Protein AF-A0A6C0LLC6-F1 (afdb_monomer)

Foldseek 3Di:
DAEAEEQAEAPPQCSLLVLLLVCLQFPLQFFAAEDCVPCRVPDRYHYDPDLPPVVVCVSPVVHRYAYEYGAEDDPVDHTDRPPVCVPPLRYHYDYSVLQDDDPVQHLLNSLVVVLVVCCVRDDPVRGDPDDSVSSSVSSSVSNVVLVVVQVVQQCPDQVAADRRSGHGHVRPPDPD

Organism: NCBI:txid1070528

Mean predicted aligned error: 3.24 Å

Secondary structure (DSSP, 8-state):
--EEEEEE--TTSSHHHHHHHHHHHH-TTSPP-B-HHHHTTT-SEEEES---HHHHHHHTTTSEEEEEEEEEEETTEEEPPPGGGTT-TTEEEEEGGGTS-BTTB-HHHHHHHHHHHHHHHS-TTTS-SS-HHHHHHHHHHHHHHHHHHHHHTTTS-TT-EETTTTEETTSS----

Radius of gyration: 15.65 Å; Cα contacts (8 Å, |Δi|>4): 277; chains: 1; bounding box: 38×34×42 Å

Nearest PDB structures (foldseek):
  2anc-assembly1_F  TM=3.126E-01  e=1.346E-01  Escherichia coli
  5h62-assembly1_A  TM=2.470E-01  e=5.770E-01  Escherichia coli
  5xyk-assembly1_E  TM=2.419E-01  e=5.770E-01  Salmonella enterica subsp. enterica serovar Typhimurium str. ST4/74
  7ym5-assembly1_A  TM=2.488E-01  e=1.920E+00  Salmonella enterica
  6e66-assembly1_A  TM=2.176E-01  e=5.999E+00  Escherichia coli

Sequence (176 aa):
MENKIIQASPSHTGSTLLLNLIHGFLAPAEQIHWKTENKIHNHLITKTHNTSVDNLIEQFKQYKLWFVMSERNDEKTCKLIDDKYRKHRRVLIINYNEINETPSLSLDNIVENIFHKFVKFFPKNLIPKKDSNAIKLDMKNRVIEMNKVTEEIKSKPFEYWDKFYGVHGSHRNRNR

Solvent-accessible surface area (backbone atoms only — not comparable to full-atom values): 9897 Å² total; per-residue (Å²): 118,56,70,35,37,37,35,29,17,50,85,94,14,55,43,55,60,54,46,35,40,52,28,11,54,69,38,62,90,54,58,55,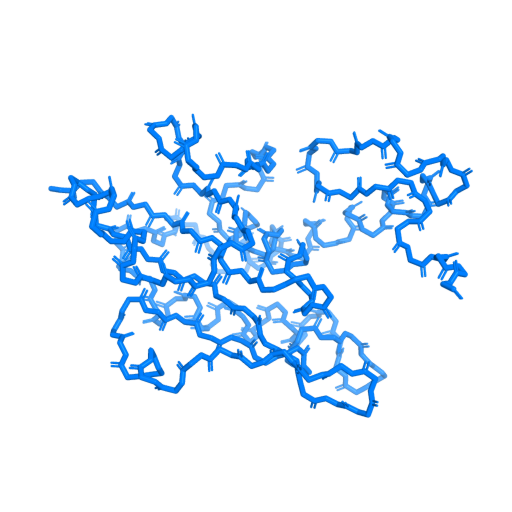42,75,48,32,92,84,38,49,90,84,36,55,59,22,27,42,60,67,66,56,60,67,60,53,45,65,76,42,60,80,41,44,66,34,37,49,27,28,19,28,82,54,100,89,41,83,46,76,71,67,70,83,46,72,78,36,88,49,44,46,80,41,55,28,79,66,70,51,73,45,102,89,37,46,69,67,56,32,42,54,54,50,50,53,50,46,66,73,61,49,58,75,89,68,52,61,98,60,59,69,66,62,35,45,48,34,22,47,50,40,49,53,52,40,52,50,53,43,65,75,33,39,88,39,57,62,87,45,63,46,60,56,62,62,48,39,10,32,70,89,70,64,84,124

pLDDT: mean 95.11, std 7.73, range [46.19, 98.81]

Structure (mmCIF, N/CA/C/O backbone):
data_AF-A0A6C0LLC6-F1
#
_entry.id   AF-A0A6C0LLC6-F1
#
loop_
_atom_site.group_PDB
_atom_site.id
_atom_site.type_symbol
_atom_site.label_atom_id
_atom_site.label_alt_id
_atom_site.label_comp_id
_atom_site.label_asym_id
_atom_site.label_entity_id
_atom_site.label_seq_id
_atom_site.pdbx_PDB_ins_code
_atom_site.Cartn_x
_atom_site.Cartn_y
_atom_site.Cartn_z
_atom_site.occupancy
_atom_site.B_iso_or_equiv
_atom_site.auth_seq_id
_atom_site.auth_comp_id
_atom_site.auth_asym_id
_atom_site.auth_atom_id
_atom_site.pdbx_PDB_model_num
ATOM 1 N N . MET A 1 1 ? -14.562 -4.166 18.531 1.00 85.94 1 MET A N 1
ATOM 2 C CA . MET A 1 1 ? -14.340 -4.593 17.134 1.00 85.94 1 MET A CA 1
ATOM 3 C C . MET A 1 1 ? -12.893 -4.305 16.772 1.00 85.94 1 MET A C 1
ATOM 5 O O . MET A 1 1 ? -12.471 -3.157 16.895 1.00 85.94 1 MET A O 1
ATOM 9 N N . GLU A 1 2 ? -12.128 -5.335 16.423 1.00 95.88 2 GLU A N 1
ATOM 10 C CA . GLU A 1 2 ? -10.710 -5.214 16.059 1.00 95.88 2 GLU A CA 1
ATOM 11 C C . GLU A 1 2 ? -10.559 -4.472 14.721 1.00 95.88 2 GLU A C 1
ATOM 13 O O . GLU A 1 2 ? -11.403 -4.620 13.836 1.00 95.88 2 GLU A O 1
ATOM 18 N N . ASN A 1 3 ? -9.516 -3.650 14.572 1.00 98.06 3 ASN A N 1
ATOM 19 C CA . ASN A 1 3 ? -9.239 -2.973 13.304 1.00 98.06 3 ASN A CA 1
ATOM 20 C C . ASN A 1 3 ? -8.455 -3.903 12.374 1.00 98.06 3 ASN A C 1
ATOM 22 O O . ASN A 1 3 ? -7.509 -4.543 12.820 1.00 98.06 3 ASN A O 1
ATOM 26 N N . LYS A 1 4 ? -8.800 -3.914 11.086 1.00 98.50 4 LYS A N 1
ATOM 27 C CA . LYS A 1 4 ? -8.034 -4.593 10.032 1.00 98.50 4 LYS A CA 1
ATOM 28 C C . LYS A 1 4 ? -7.814 -3.647 8.862 1.00 98.50 4 LYS A C 1
ATOM 30 O O . LYS A 1 4 ? -8.662 -2.798 8.586 1.00 98.50 4 LYS A O 1
ATOM 35 N N . ILE A 1 5 ? -6.685 -3.796 8.183 1.00 98.75 5 ILE A N 1
ATOM 36 C CA . ILE A 1 5 ? -6.296 -2.990 7.032 1.00 98.75 5 ILE A CA 1
ATOM 37 C C . ILE A 1 5 ? -6.225 -3.898 5.811 1.00 98.75 5 ILE A C 1
ATOM 39 O O . ILE A 1 5 ? -5.534 -4.918 5.808 1.00 98.75 5 ILE A O 1
ATOM 43 N N . ILE A 1 6 ? -6.946 -3.514 4.764 1.00 98.75 6 ILE A N 1
ATOM 44 C CA . ILE A 1 6 ? -6.962 -4.224 3.492 1.00 98.75 6 ILE A CA 1
ATOM 45 C C . ILE A 1 6 ? -6.397 -3.298 2.421 1.00 98.75 6 ILE A C 1
ATOM 47 O O . ILE A 1 6 ? -6.970 -2.259 2.089 1.00 98.75 6 ILE A O 1
ATOM 51 N N . GLN A 1 7 ? -5.276 -3.710 1.843 1.00 98.62 7 GLN A N 1
ATOM 52 C CA . GLN A 1 7 ? -4.791 -3.175 0.586 1.00 98.62 7 GLN A CA 1
ATOM 53 C C . GLN A 1 7 ? -5.611 -3.820 -0.545 1.00 98.62 7 GLN A C 1
ATOM 55 O O . GLN A 1 7 ? -5.388 -4.979 -0.898 1.00 98.62 7 GLN A O 1
ATOM 60 N N . ALA A 1 8 ? -6.585 -3.089 -1.086 1.00 98.25 8 ALA A N 1
ATOM 61 C CA . ALA A 1 8 ? -7.492 -3.568 -2.130 1.00 98.25 8 ALA A CA 1
ATOM 62 C C . ALA A 1 8 ? -7.319 -2.723 -3.397 1.00 98.25 8 ALA A C 1
ATOM 64 O O . ALA A 1 8 ? -7.890 -1.645 -3.514 1.00 98.25 8 ALA A O 1
ATOM 65 N N . SER A 1 9 ? -6.523 -3.197 -4.354 1.00 98.00 9 SER A N 1
ATOM 66 C CA . SER A 1 9 ? -6.287 -2.473 -5.613 1.00 98.00 9 SER A CA 1
ATOM 67 C C . SER A 1 9 ? -6.374 -3.386 -6.819 1.00 98.00 9 SER A C 1
ATOM 69 O O . SER A 1 9 ? -5.953 -4.543 -6.719 1.00 98.00 9 SER A O 1
ATOM 71 N N . PRO A 1 10 ? -6.749 -2.858 -7.993 1.00 96.00 10 PRO A N 1
ATOM 72 C CA . PRO A 1 10 ? -6.491 -3.522 -9.258 1.00 96.00 10 PRO A CA 1
ATOM 73 C C . PRO A 1 10 ? -4.991 -3.806 -9.454 1.00 96.00 10 PRO A C 1
ATOM 75 O O . PRO A 1 10 ? -4.120 -3.170 -8.861 1.00 96.00 10 PRO A O 1
ATOM 78 N N . SER A 1 11 ? -4.658 -4.756 -10.326 1.00 92.12 11 SER A N 1
ATOM 79 C CA . SER A 1 11 ? -3.270 -4.952 -10.762 1.00 92.12 11 SER A CA 1
ATOM 80 C C . SER A 1 11 ? -2.761 -3.749 -11.572 1.00 92.12 11 SER A C 1
ATOM 82 O O . SER A 1 11 ? -3.541 -3.091 -12.258 1.00 92.12 11 SER A O 1
ATOM 84 N N . HIS A 1 12 ? -1.447 -3.500 -11.570 1.00 91.62 12 HIS A N 1
ATOM 85 C CA . HIS A 1 12 ? -0.780 -2.425 -12.335 1.00 91.62 12 HIS A CA 1
ATOM 86 C C . HIS A 1 12 ? -1.065 -0.976 -11.892 1.00 91.62 12 HIS A C 1
ATOM 88 O O . HIS A 1 12 ? -0.729 -0.041 -12.615 1.00 91.62 12 HIS A O 1
ATOM 94 N N . THR A 1 13 ? -1.599 -0.774 -10.686 1.00 95.75 13 THR A N 1
ATOM 95 C CA . THR A 1 13 ? -1.841 0.557 -10.096 1.00 95.75 13 THR A CA 1
ATOM 96 C C . THR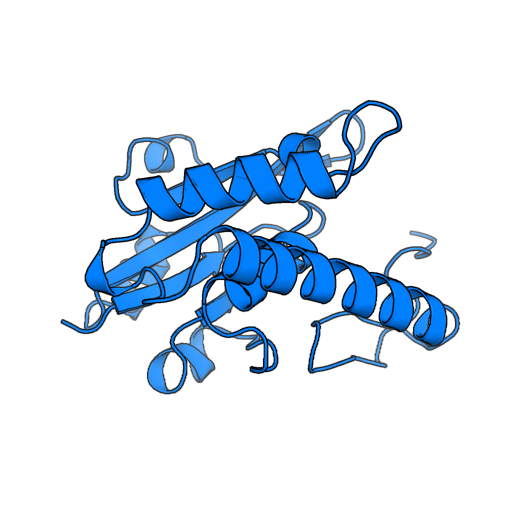 A 1 13 ? -0.839 0.907 -8.988 1.00 95.75 13 THR A C 1
ATOM 98 O O . THR A 1 13 ? -1.154 1.655 -8.069 1.00 95.75 13 THR A O 1
ATOM 101 N N . GLY A 1 14 ? 0.360 0.309 -9.000 1.00 95.00 14 GLY A N 1
ATOM 102 C CA . GLY A 1 14 ? 1.350 0.492 -7.924 1.00 95.00 14 GLY A CA 1
ATOM 103 C C . GLY A 1 14 ? 0.978 -0.195 -6.601 1.00 95.00 14 GLY A C 1
ATOM 104 O O . GLY A 1 14 ? 1.547 0.113 -5.560 1.00 95.00 14 GLY A O 1
ATOM 105 N N . SER A 1 15 ? 0.045 -1.154 -6.623 1.00 96.12 15 SER A N 1
ATOM 106 C CA . SER A 1 15 ? -0.502 -1.795 -5.417 1.00 96.12 15 SER A CA 1
ATOM 107 C C . SER A 1 15 ? 0.542 -2.468 -4.519 1.00 96.12 15 SER A C 1
ATOM 109 O O . SER A 1 15 ? 0.386 -2.485 -3.303 1.00 96.12 15 SER A O 1
ATOM 111 N N . THR A 1 16 ? 1.603 -3.039 -5.101 1.00 95.94 16 THR A N 1
ATOM 112 C CA . THR A 1 16 ? 2.685 -3.685 -4.334 1.00 95.94 16 THR A CA 1
ATOM 113 C C . THR A 1 16 ? 3.561 -2.655 -3.628 1.00 95.94 16 THR A C 1
ATOM 115 O O . THR A 1 16 ? 3.913 -2.847 -2.468 1.00 95.94 16 THR A O 1
ATOM 118 N N . LEU A 1 17 ? 3.853 -1.527 -4.281 1.00 97.19 17 LEU A N 1
ATOM 119 C CA . LEU A 1 17 ? 4.555 -0.410 -3.650 1.00 97.19 17 LEU A CA 1
ATOM 120 C C . LEU A 1 17 ? 3.726 0.154 -2.491 1.00 97.19 17 LEU A C 1
ATOM 122 O O . LEU A 1 17 ? 4.229 0.285 -1.379 1.00 97.19 17 LEU A O 1
ATOM 126 N N . LEU A 1 18 ? 2.435 0.406 -2.729 1.00 98.50 18 LEU A N 1
ATOM 127 C CA . LEU A 1 18 ? 1.515 0.888 -1.701 1.00 98.50 18 LEU A CA 1
ATOM 128 C C . LEU A 1 18 ? 1.428 -0.078 -0.511 1.00 98.50 18 LEU A C 1
ATOM 130 O O . LEU A 1 18 ? 1.461 0.367 0.632 1.00 98.50 18 LEU A O 1
ATOM 134 N N . LEU A 1 19 ? 1.382 -1.392 -0.754 1.00 98.44 19 LEU A N 1
ATOM 135 C CA . LEU A 1 19 ? 1.429 -2.391 0.315 1.00 98.44 19 LEU A CA 1
ATOM 136 C C . LEU A 1 19 ? 2.702 -2.260 1.162 1.00 98.44 19 LEU A C 1
ATOM 138 O O . LEU A 1 19 ? 2.625 -2.268 2.387 1.00 98.44 19 LEU A O 1
ATOM 142 N N . ASN A 1 20 ? 3.862 -2.104 0.524 1.00 98.62 20 ASN A N 1
ATOM 143 C CA . ASN A 1 20 ? 5.133 -1.955 1.229 1.00 98.62 20 ASN A CA 1
ATOM 144 C C . ASN A 1 20 ? 5.230 -0.641 2.011 1.00 98.62 20 ASN A C 1
ATOM 146 O O . ASN A 1 20 ? 5.804 -0.640 3.096 1.00 98.62 20 ASN A O 1
ATOM 150 N N . LEU A 1 21 ? 4.610 0.440 1.532 1.00 98.81 21 LEU A N 1
ATOM 151 C CA . LEU A 1 21 ? 4.472 1.683 2.295 1.00 98.81 21 LEU A CA 1
ATOM 152 C C . LEU A 1 21 ? 3.585 1.491 3.537 1.00 98.81 21 LEU A C 1
ATOM 154 O O . LEU A 1 21 ? 3.932 1.988 4.604 1.00 98.81 21 LEU A O 1
ATOM 158 N N . ILE A 1 22 ? 2.480 0.739 3.435 1.00 98.75 22 ILE A N 1
ATOM 159 C CA . ILE A 1 22 ? 1.622 0.413 4.592 1.00 98.75 22 ILE A CA 1
ATOM 160 C C . ILE A 1 22 ? 2.401 -0.417 5.621 1.00 98.75 22 ILE A C 1
ATOM 162 O O . ILE A 1 22 ? 2.367 -0.106 6.810 1.00 98.75 22 ILE A O 1
ATOM 166 N N . HIS A 1 23 ? 3.131 -1.445 5.176 1.00 98.75 23 HIS A N 1
ATOM 167 C CA . HIS A 1 23 ? 3.981 -2.237 6.067 1.00 98.75 23 HIS A CA 1
ATOM 168 C C . HIS A 1 23 ? 5.096 -1.392 6.680 1.00 98.75 23 HIS A C 1
ATOM 170 O O . HIS A 1 23 ? 5.303 -1.468 7.879 1.00 98.75 23 HIS A O 1
ATOM 176 N N . GLY A 1 24 ? 5.769 -0.534 5.917 1.00 98.56 24 GLY A N 1
ATOM 177 C CA . GLY A 1 24 ? 6.768 0.374 6.478 1.00 98.56 24 GLY A CA 1
ATOM 178 C C . GLY A 1 24 ? 6.189 1.329 7.522 1.00 98.56 24 GLY A C 1
ATOM 179 O O . GLY A 1 24 ? 6.851 1.622 8.509 1.00 98.56 24 GLY A O 1
ATOM 180 N N . PHE A 1 25 ? 4.933 1.754 7.353 1.00 98.75 25 PHE A N 1
ATOM 181 C CA . PHE A 1 25 ? 4.250 2.612 8.317 1.00 98.75 25 PHE A CA 1
ATOM 182 C C . PHE A 1 25 ? 3.872 1.876 9.611 1.00 98.75 25 PHE A C 1
ATOM 184 O O . PHE A 1 25 ? 3.931 2.483 10.668 1.00 98.75 25 PHE A O 1
ATOM 191 N N . LEU A 1 26 ? 3.470 0.600 9.560 1.00 98.19 26 LEU A N 1
ATOM 192 C CA . LEU A 1 26 ? 2.858 -0.097 10.711 1.00 98.19 26 LEU A CA 1
ATOM 193 C C . LEU A 1 26 ? 3.653 -1.285 11.257 1.00 98.19 26 LEU A C 1
ATOM 195 O O . LEU A 1 26 ? 3.588 -1.569 12.450 1.00 98.19 26 LEU A O 1
ATOM 199 N N . ALA A 1 27 ? 4.335 -2.018 10.383 1.00 97.81 27 ALA A N 1
ATOM 200 C CA . ALA A 1 27 ? 4.947 -3.313 10.660 1.00 97.81 27 ALA A CA 1
ATOM 201 C C . ALA A 1 27 ? 6.128 -3.579 9.695 1.00 97.81 27 ALA A C 1
ATOM 203 O O . ALA A 1 27 ? 6.059 -4.475 8.845 1.00 97.81 27 ALA A O 1
ATOM 204 N N . PRO A 1 28 ? 7.222 -2.796 9.776 1.00 97.81 28 PRO A N 1
ATOM 205 C CA . PRO A 1 28 ? 8.277 -2.799 8.756 1.00 97.81 28 PRO A CA 1
ATOM 206 C C . PRO A 1 28 ? 8.970 -4.156 8.593 1.00 97.81 28 PRO A C 1
ATOM 208 O O . PRO A 1 28 ? 9.303 -4.548 7.470 1.00 97.81 28 PRO A O 1
ATOM 211 N N . ALA A 1 29 ? 9.113 -4.896 9.695 1.00 97.75 29 ALA A N 1
ATOM 212 C CA . ALA A 1 29 ? 9.737 -6.217 9.747 1.00 97.75 29 ALA A CA 1
ATOM 213 C C . ALA A 1 29 ? 8.794 -7.382 9.375 1.00 97.75 29 ALA A C 1
ATOM 215 O O . ALA A 1 29 ? 9.232 -8.528 9.328 1.00 97.75 29 ALA A O 1
ATOM 216 N N . GLU A 1 30 ? 7.505 -7.131 9.126 1.00 97.88 30 GLU A N 1
ATOM 217 C CA . GLU A 1 30 ? 6.519 -8.185 8.858 1.00 97.88 30 GLU A CA 1
ATOM 218 C C . GLU A 1 30 ? 6.366 -8.434 7.356 1.00 97.88 30 GLU A C 1
ATOM 220 O O . GLU A 1 30 ? 5.970 -7.524 6.637 1.00 97.88 30 GLU A O 1
ATOM 225 N N . GLN A 1 31 ? 6.590 -9.654 6.863 1.00 97.44 31 GLN A N 1
ATOM 226 C CA . GLN A 1 31 ? 6.336 -9.989 5.452 1.00 97.44 31 GLN A CA 1
ATOM 227 C C . GLN A 1 31 ? 4.912 -9.622 4.989 1.00 97.44 31 GLN A C 1
ATOM 229 O O . GLN A 1 31 ? 3.981 -9.550 5.789 1.00 97.44 31 GLN A O 1
ATOM 234 N N . ILE A 1 32 ? 4.716 -9.443 3.684 1.00 97.12 32 ILE A N 1
ATOM 235 C CA . ILE A 1 32 ? 3.384 -9.149 3.150 1.00 97.12 32 ILE A CA 1
ATOM 236 C C . ILE A 1 32 ? 2.430 -10.354 3.218 1.00 97.12 32 ILE A C 1
ATOM 238 O O . ILE A 1 32 ? 2.831 -11.511 3.075 1.00 97.12 32 ILE A O 1
ATOM 242 N N . HIS A 1 33 ? 1.126 -10.078 3.328 1.00 97.12 33 HIS A N 1
ATOM 243 C CA . HIS A 1 33 ? 0.091 -11.119 3.408 1.00 97.12 33 HIS A CA 1
ATOM 244 C C . HIS A 1 33 ? -0.906 -11.039 2.256 1.00 97.12 33 HIS A C 1
ATOM 246 O O . HIS A 1 33 ? -1.892 -10.302 2.298 1.00 97.12 33 HIS A O 1
ATOM 252 N N . TRP A 1 34 ? -0.650 -11.830 1.215 1.00 93.38 34 TRP A N 1
ATOM 253 C CA . TRP A 1 34 ? -1.547 -12.003 0.070 1.00 93.38 34 TRP A CA 1
ATOM 254 C C . TRP A 1 34 ? -2.714 -12.958 0.379 1.00 93.38 34 TRP A C 1
ATOM 256 O O . TRP A 1 34 ? -2.529 -13.932 1.110 1.00 93.38 34 TRP A O 1
ATOM 266 N N . LYS A 1 35 ? -3.875 -12.735 -0.260 1.00 92.75 35 LYS A N 1
ATOM 267 C CA . LYS A 1 35 ? -5.158 -13.445 -0.048 1.00 92.75 35 LYS A CA 1
ATOM 268 C C . LYS A 1 35 ? -5.805 -13.066 1.280 1.00 92.75 35 LYS A C 1
ATOM 270 O O . LYS A 1 35 ? -5.838 -13.864 2.220 1.00 92.75 35 LYS A O 1
ATOM 275 N N . THR A 1 36 ? -6.314 -11.834 1.341 1.00 92.12 36 THR A N 1
ATOM 276 C CA . THR A 1 36 ? -7.104 -11.305 2.466 1.00 92.12 36 THR A CA 1
ATOM 277 C C . THR A 1 36 ? -8.091 -12.331 3.010 1.00 92.12 36 THR A C 1
ATOM 279 O O . THR A 1 36 ? -8.142 -12.523 4.220 1.00 92.12 36 THR A O 1
ATOM 282 N N . GLU A 1 37 ? -8.771 -13.059 2.128 1.00 93.12 37 GLU A N 1
ATOM 283 C CA . GLU A 1 37 ? -9.802 -14.038 2.453 1.00 93.12 37 GLU A CA 1
ATOM 284 C C . GLU A 1 37 ? -9.347 -15.086 3.475 1.00 93.12 37 GLU A C 1
ATOM 286 O O . GLU A 1 37 ? -10.118 -15.478 4.344 1.00 93.12 37 GLU A O 1
ATOM 291 N N . ASN A 1 38 ? -8.070 -15.470 3.424 1.00 94.75 38 ASN A N 1
ATOM 292 C CA . ASN A 1 38 ? -7.501 -16.502 4.289 1.00 94.75 38 ASN A CA 1
ATOM 293 C C . ASN A 1 38 ? -6.593 -15.932 5.386 1.00 94.75 38 ASN A C 1
ATOM 295 O O . ASN A 1 38 ? -6.198 -16.651 6.303 1.00 94.75 38 ASN A O 1
ATOM 299 N N . LYS A 1 39 ? -6.171 -14.671 5.258 1.00 96.94 39 LYS A N 1
ATOM 300 C CA . LYS A 1 39 ? -5.108 -14.079 6.086 1.00 96.94 39 LYS A CA 1
ATOM 301 C C . LYS A 1 39 ? -5.609 -13.025 7.060 1.00 96.94 39 LYS A C 1
ATOM 303 O O . LYS A 1 39 ? -4.935 -12.770 8.055 1.00 96.94 39 LYS A O 1
ATOM 308 N N . ILE A 1 40 ? -6.787 -12.450 6.826 1.00 97.38 40 ILE A N 1
ATOM 309 C CA . ILE A 1 40 ? -7.295 -11.322 7.616 1.00 97.38 40 ILE A CA 1
ATOM 310 C C . ILE A 1 40 ? -7.495 -11.663 9.094 1.00 97.38 40 ILE A C 1
ATOM 312 O O . ILE A 1 40 ? -7.347 -10.794 9.946 1.00 97.38 40 ILE A O 1
ATOM 316 N N . HIS A 1 41 ? -7.761 -12.928 9.421 1.00 97.00 41 HIS A N 1
ATOM 317 C CA . HIS A 1 41 ? -7.932 -13.364 10.806 1.00 97.00 41 HIS A CA 1
ATOM 318 C C . HIS A 1 41 ? -6.635 -13.284 11.623 1.00 97.00 41 HIS A C 1
ATOM 320 O O . HIS A 1 41 ? -6.682 -12.948 12.802 1.00 97.00 41 HIS A O 1
ATOM 326 N N . ASN A 1 42 ? -5.481 -13.502 10.985 1.00 97.19 42 ASN A N 1
ATOM 327 C CA . ASN A 1 42 ? -4.191 -13.640 11.668 1.00 97.19 42 ASN A CA 1
ATOM 328 C C . ASN A 1 42 ? -3.311 -12.389 11.581 1.00 97.19 42 ASN A C 1
ATOM 330 O O . ASN A 1 42 ? -2.344 -12.269 12.324 1.00 97.19 42 ASN A O 1
ATOM 334 N N . HIS A 1 43 ? -3.628 -11.468 10.670 1.00 98.12 43 HIS A N 1
ATOM 335 C CA . HIS A 1 43 ? -2.769 -10.329 10.357 1.00 98.12 43 HIS A CA 1
ATOM 336 C C . HIS A 1 43 ? -3.548 -9.019 10.413 1.00 98.12 43 HIS A C 1
ATOM 338 O O . HIS A 1 43 ? -4.752 -8.983 10.153 1.00 98.12 43 HIS A O 1
ATOM 344 N N . LEU A 1 44 ? -2.864 -7.931 10.771 1.00 98.12 44 LEU A N 1
ATOM 345 C CA . LEU A 1 44 ? -3.446 -6.588 10.748 1.00 98.12 44 LEU A CA 1
ATOM 346 C C . LEU A 1 44 ? -3.589 -6.080 9.309 1.00 98.12 44 LEU A C 1
ATOM 348 O O . LEU A 1 44 ? -4.602 -5.466 8.980 1.00 98.12 44 LEU A O 1
ATOM 352 N N . ILE A 1 45 ? -2.584 -6.337 8.470 1.00 98.56 45 ILE A N 1
ATOM 353 C CA . ILE A 1 45 ? -2.484 -5.849 7.093 1.00 98.56 45 ILE A CA 1
ATOM 354 C C . ILE A 1 45 ? -2.608 -7.043 6.154 1.00 98.56 45 ILE A C 1
ATOM 356 O O . ILE A 1 45 ? -1.887 -8.028 6.289 1.00 98.56 45 ILE A O 1
ATOM 360 N N . THR A 1 46 ? -3.508 -6.961 5.181 1.00 98.56 46 THR A N 1
ATOM 361 C CA . THR A 1 46 ? -3.619 -7.968 4.119 1.00 98.56 46 THR A CA 1
ATOM 362 C C . THR A 1 46 ? -3.811 -7.321 2.762 1.00 98.56 46 THR A C 1
ATOM 364 O O . THR A 1 46 ? -4.179 -6.150 2.669 1.00 98.56 46 THR A O 1
ATOM 367 N N . LYS A 1 47 ? -3.578 -8.091 1.701 1.00 98.00 47 LYS A N 1
ATOM 368 C CA . LYS A 1 47 ? -3.759 -7.653 0.323 1.00 98.00 47 LYS A CA 1
ATOM 369 C C . LYS A 1 47 ? -4.709 -8.558 -0.460 1.00 98.00 47 LYS A C 1
ATOM 371 O O . LYS A 1 47 ? -4.578 -9.785 -0.450 1.00 98.00 47 LYS A O 1
ATOM 376 N N . THR A 1 48 ? -5.560 -7.919 -1.258 1.00 97.75 48 THR A N 1
ATOM 377 C CA . THR A 1 48 ? -6.370 -8.550 -2.304 1.00 97.75 48 THR A CA 1
ATOM 378 C C . THR A 1 48 ? -6.359 -7.710 -3.590 1.00 97.75 48 THR A C 1
ATOM 380 O O . THR A 1 48 ? -5.865 -6.577 -3.628 1.00 97.75 48 THR A O 1
ATOM 383 N N . HIS A 1 49 ? -6.846 -8.300 -4.680 1.00 96.75 49 HIS A N 1
ATOM 384 C CA . HIS A 1 49 ? -7.217 -7.579 -5.901 1.00 96.75 49 HIS A CA 1
ATOM 385 C C . HIS A 1 49 ? -8.728 -7.339 -6.011 1.00 96.75 49 HIS A C 1
ATOM 387 O O . HIS A 1 49 ? -9.157 -6.633 -6.919 1.00 96.75 49 HIS A O 1
ATOM 393 N N . ASN A 1 50 ? -9.530 -7.887 -5.093 1.00 96.19 50 ASN A N 1
ATOM 394 C CA . ASN A 1 50 ? -10.953 -7.590 -5.011 1.00 96.19 50 ASN A CA 1
ATOM 395 C C . ASN A 1 50 ? -11.154 -6.140 -4.547 1.00 96.19 50 ASN A C 1
ATOM 397 O O . ASN A 1 50 ? -10.794 -5.786 -3.427 1.00 96.19 50 ASN A O 1
ATOM 401 N N . THR A 1 51 ? -11.719 -5.303 -5.413 1.00 96.75 51 THR A N 1
ATOM 402 C CA . THR A 1 51 ? -11.987 -3.886 -5.130 1.00 96.75 51 THR A CA 1
ATOM 403 C C . THR A 1 51 ? -13.409 -3.622 -4.641 1.00 96.75 51 THR A C 1
ATOM 405 O O . THR A 1 51 ? -13.747 -2.470 -4.380 1.00 96.75 51 THR A O 1
ATOM 408 N N . SER A 1 52 ? -14.249 -4.655 -4.501 1.00 96.44 52 SER A N 1
ATOM 409 C CA . SER A 1 52 ? -15.593 -4.513 -3.940 1.00 96.44 52 SER A CA 1
ATOM 410 C C . SER A 1 52 ? -15.509 -4.348 -2.424 1.00 96.44 52 SER A C 1
ATOM 412 O O . SER A 1 52 ? -15.475 -5.322 -1.667 1.00 96.44 52 SER A O 1
ATOM 414 N N . VAL A 1 53 ? -15.457 -3.090 -1.982 1.00 97.81 53 VAL A N 1
ATOM 415 C CA . VAL A 1 53 ? -15.423 -2.725 -0.560 1.00 97.81 53 VAL A CA 1
ATOM 416 C C . VAL A 1 53 ? -16.668 -3.248 0.156 1.00 97.81 53 VAL A C 1
ATOM 418 O O . VAL A 1 53 ? -16.547 -3.759 1.265 1.00 97.81 53 VAL A O 1
ATOM 421 N N . ASP A 1 54 ? -17.838 -3.198 -0.486 1.00 97.69 54 ASP A N 1
ATOM 422 C CA . ASP A 1 54 ? -19.098 -3.657 0.114 1.00 97.69 54 ASP A CA 1
ATOM 423 C C . ASP A 1 54 ? -19.072 -5.168 0.389 1.00 97.69 54 ASP A C 1
ATOM 425 O O . ASP A 1 54 ? -19.389 -5.598 1.498 1.00 97.69 54 ASP A O 1
ATOM 429 N N . ASN A 1 55 ? -18.595 -5.970 -0.573 1.00 97.44 55 ASN A N 1
ATOM 430 C CA . ASN A 1 55 ? -18.475 -7.419 -0.392 1.00 97.44 55 ASN A CA 1
ATOM 431 C C . ASN A 1 55 ? -17.479 -7.764 0.719 1.00 97.44 55 ASN A C 1
ATOM 433 O O . ASN A 1 55 ? -17.744 -8.647 1.529 1.00 97.44 55 ASN A O 1
ATOM 437 N N . LEU A 1 56 ? -16.342 -7.063 0.776 1.00 98.00 56 LEU A N 1
ATOM 438 C CA . LEU A 1 56 ? -15.338 -7.280 1.818 1.00 98.00 56 LEU A CA 1
ATOM 439 C C . LEU A 1 56 ? -15.859 -6.867 3.201 1.00 98.00 56 LEU A C 1
ATOM 441 O O . LEU A 1 56 ? -15.562 -7.545 4.182 1.00 98.00 56 LEU A O 1
ATOM 445 N N . ILE A 1 57 ? -16.650 -5.793 3.293 1.00 97.81 57 ILE A N 1
ATOM 446 C CA . ILE A 1 57 ? -17.318 -5.391 4.537 1.00 97.81 57 ILE A CA 1
ATOM 447 C C . ILE A 1 57 ? -18.312 -6.455 4.988 1.00 97.81 57 ILE A C 1
ATOM 449 O O . ILE A 1 57 ? -18.280 -6.819 6.160 1.00 97.81 57 ILE A O 1
ATOM 453 N N . GLU A 1 58 ? -19.160 -6.968 4.095 1.00 98.06 58 GLU A N 1
ATOM 454 C CA . GLU A 1 58 ? -20.138 -7.996 4.467 1.00 98.06 58 GLU A CA 1
ATOM 455 C C . GLU A 1 58 ? -19.448 -9.300 4.884 1.00 98.06 58 GLU A C 1
ATOM 457 O O . GLU A 1 58 ? -19.758 -9.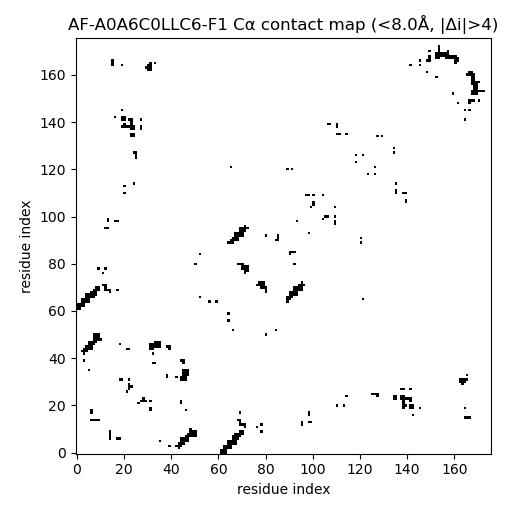867 5.933 1.00 98.06 58 GLU A O 1
ATOM 462 N N . GLN A 1 59 ? -18.452 -9.739 4.110 1.00 98.00 59 GLN A N 1
ATOM 463 C CA . GLN A 1 59 ? -17.702 -10.967 4.373 1.00 98.00 59 GLN A CA 1
ATOM 464 C C . GLN A 1 59 ? -16.938 -10.914 5.705 1.00 98.00 59 GLN A C 1
ATOM 466 O O . GLN A 1 59 ? -16.813 -11.932 6.386 1.00 98.00 59 GLN A O 1
ATOM 471 N N . PHE A 1 60 ? -16.435 -9.737 6.086 1.00 97.81 60 PHE A N 1
ATOM 472 C CA . PHE A 1 60 ? -15.596 -9.540 7.270 1.00 97.81 60 PHE A CA 1
ATOM 473 C C . PHE A 1 60 ? -16.212 -8.575 8.289 1.00 97.81 60 PHE A C 1
ATOM 475 O O . PHE A 1 60 ? -15.497 -7.828 8.965 1.00 97.81 60 PHE A O 1
ATOM 482 N N . LYS A 1 61 ? -17.543 -8.599 8.432 1.00 97.25 61 LYS A N 1
ATOM 483 C CA . LYS A 1 61 ? -18.314 -7.675 9.285 1.00 97.25 61 LYS A CA 1
ATOM 484 C C . LYS A 1 61 ? -17.974 -7.725 10.776 1.00 97.25 61 LYS A C 1
ATOM 486 O O . LYS A 1 61 ? -18.292 -6.793 11.513 1.00 97.25 61 LYS A O 1
ATOM 491 N N . GLN A 1 62 ? -17.302 -8.782 11.232 1.00 97.69 62 GLN A N 1
ATOM 492 C CA . GLN A 1 62 ? -16.763 -8.891 12.589 1.00 97.69 62 GLN A CA 1
ATOM 493 C C . GLN A 1 62 ? -15.576 -7.947 12.854 1.00 97.69 62 GLN A C 1
ATOM 495 O O . GLN A 1 62 ? -15.202 -7.741 14.011 1.00 97.69 62 GLN A O 1
ATOM 500 N N . TYR A 1 63 ? -14.985 -7.362 11.808 1.00 98.38 63 TYR A N 1
ATOM 501 C CA . TYR A 1 63 ? -13.847 -6.453 11.893 1.00 98.38 63 TYR A CA 1
ATOM 502 C C . TYR A 1 63 ? -14.208 -5.027 11.478 1.00 98.38 63 TYR A C 1
ATOM 504 O O . TYR A 1 63 ? -15.088 -4.766 10.660 1.00 98.38 63 TYR A O 1
ATOM 512 N N . LYS A 1 64 ? -13.448 -4.068 12.006 1.00 98.25 64 LYS A N 1
ATOM 513 C CA . LYS A 1 64 ? -13.490 -2.672 11.582 1.00 98.25 64 LYS A CA 1
ATOM 514 C C . LYS A 1 64 ? -12.462 -2.477 10.472 1.00 98.25 64 LYS A C 1
ATOM 516 O O . LYS A 1 64 ? -11.280 -2.274 10.741 1.00 98.25 64 LYS A O 1
ATOM 521 N N . LEU A 1 65 ? -12.929 -2.560 9.231 1.00 98.56 65 LEU A N 1
ATOM 522 C CA . LEU A 1 65 ? -12.072 -2.547 8.046 1.00 98.56 65 LEU A CA 1
ATOM 523 C C . LEU A 1 65 ? -11.682 -1.130 7.615 1.00 98.56 65 LEU A C 1
ATOM 525 O O . LEU A 1 65 ? -12.539 -0.246 7.508 1.00 98.56 65 LEU A O 1
ATOM 529 N N . TRP A 1 66 ? -10.398 -0.956 7.321 1.00 98.75 66 TRP A N 1
ATOM 530 C CA . TRP A 1 66 ? -9.803 0.216 6.689 1.00 98.75 66 TRP A CA 1
ATOM 531 C C . TRP A 1 66 ? -9.200 -0.198 5.350 1.00 98.75 66 TRP A C 1
ATOM 533 O O . TRP A 1 66 ? -8.369 -1.099 5.291 1.00 98.75 66 TRP A O 1
ATOM 543 N N . PHE A 1 67 ? -9.613 0.456 4.274 1.00 98.81 67 PHE A N 1
ATOM 544 C CA . PHE A 1 67 ? -9.183 0.132 2.921 1.00 98.81 67 PHE A CA 1
ATOM 545 C C . PHE A 1 67 ? -8.182 1.166 2.435 1.00 98.81 67 PHE A C 1
ATOM 547 O O . PHE A 1 67 ? -8.460 2.364 2.477 1.00 98.81 67 PHE A O 1
ATOM 554 N N . VAL A 1 68 ? -7.036 0.699 1.949 1.00 98.81 68 VAL A N 1
ATOM 555 C CA . VAL A 1 68 ? -6.051 1.537 1.262 1.00 98.81 68 VAL A CA 1
ATOM 556 C C . VAL A 1 68 ? -5.904 1.013 -0.159 1.00 98.81 68 VAL A C 1
ATOM 558 O O . VAL A 1 68 ? -5.421 -0.094 -0.406 1.00 98.81 68 VAL A O 1
ATOM 561 N N . MET A 1 69 ? -6.381 1.801 -1.104 1.00 98.69 69 MET A N 1
ATOM 562 C CA . MET A 1 69 ? -6.564 1.419 -2.494 1.00 98.69 69 MET A CA 1
ATOM 563 C C . MET A 1 69 ? -5.712 2.322 -3.377 1.00 98.69 69 MET A C 1
ATOM 565 O O . MET A 1 69 ? -5.380 3.446 -3.007 1.00 98.69 69 MET A O 1
ATOM 569 N N . SER A 1 70 ? -5.378 1.837 -4.561 1.00 98.31 70 SER A N 1
ATOM 570 C CA . SER A 1 70 ? -4.694 2.608 -5.585 1.00 98.31 70 SER A CA 1
ATOM 571 C C . SER A 1 70 ? -5.354 2.426 -6.936 1.00 98.31 70 SER A C 1
ATOM 573 O O . SER A 1 70 ? -5.676 1.305 -7.342 1.00 98.31 70 SER A O 1
ATOM 575 N N . GLU A 1 71 ? -5.506 3.538 -7.638 1.00 98.00 71 GLU A N 1
ATOM 576 C CA . GLU A 1 71 ? -6.059 3.610 -8.985 1.00 98.00 71 GLU A CA 1
ATOM 577 C C . GLU A 1 71 ? -5.038 4.168 -9.964 1.00 98.00 71 GLU A C 1
ATOM 579 O O . GLU A 1 71 ? -4.077 4.831 -9.578 1.00 98.00 71 GLU A O 1
ATOM 584 N N . ARG A 1 72 ? -5.246 3.899 -11.248 1.00 97.19 72 ARG A N 1
ATOM 585 C CA . ARG A 1 72 ? -4.413 4.431 -12.321 1.0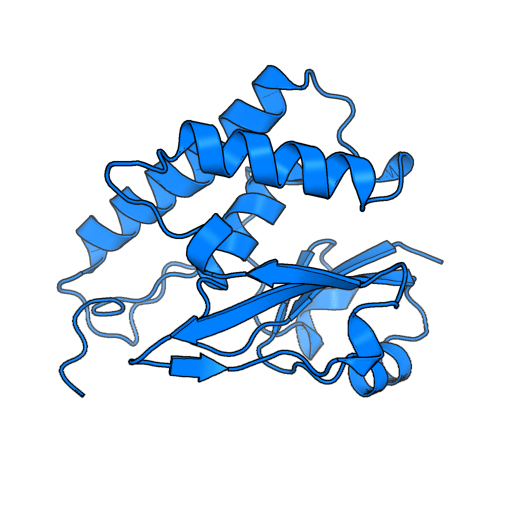0 97.19 72 ARG A CA 1
ATOM 586 C C . ARG A 1 72 ? -5.297 4.807 -13.491 1.00 97.19 72 ARG A C 1
ATOM 588 O O . ARG A 1 72 ? -6.102 3.991 -13.928 1.00 97.19 72 ARG A O 1
ATOM 595 N N . ASN A 1 73 ? -5.132 6.027 -13.973 1.00 95.50 73 ASN A N 1
ATOM 596 C CA . ASN A 1 73 ? -5.782 6.504 -15.179 1.00 95.50 73 ASN A CA 1
ATOM 597 C C . ASN A 1 73 ? -4.750 7.266 -16.002 1.00 95.50 73 ASN A C 1
ATOM 599 O O . ASN A 1 73 ? -4.450 8.422 -15.712 1.00 95.50 73 ASN A O 1
ATOM 603 N N . ASP A 1 74 ? -4.150 6.568 -16.955 1.00 92.31 74 ASP A N 1
ATOM 604 C CA . ASP A 1 74 ? -3.220 7.115 -17.932 1.00 92.31 74 ASP A CA 1
ATOM 605 C C . ASP A 1 74 ? -3.414 6.422 -19.287 1.00 92.31 74 ASP A C 1
ATOM 607 O O . ASP A 1 74 ? -4.231 5.509 -19.427 1.00 92.31 74 ASP A O 1
ATOM 611 N N . GLU A 1 75 ? -2.635 6.834 -20.286 1.00 89.06 75 GLU A N 1
ATOM 612 C CA . GLU A 1 75 ? -2.697 6.302 -21.654 1.00 89.06 75 GLU A CA 1
ATOM 613 C C . GLU A 1 75 ? -2.523 4.775 -21.736 1.00 89.06 75 GLU A C 1
ATOM 615 O O . GLU A 1 75 ? -2.979 4.145 -22.687 1.00 89.06 75 GLU A O 1
ATOM 620 N N . LYS A 1 76 ? -1.863 4.157 -20.746 1.00 86.31 76 LYS A N 1
ATOM 621 C CA . LYS A 1 76 ? -1.539 2.724 -20.736 1.00 86.31 76 LYS A CA 1
ATOM 622 C C . LYS A 1 76 ? -2.512 1.909 -19.894 1.00 86.31 76 LYS A C 1
ATOM 624 O O . LYS A 1 76 ? -2.537 0.681 -20.000 1.00 86.31 76 LYS A O 1
ATOM 629 N N . THR A 1 77 ? -3.234 2.523 -18.962 1.00 90.38 77 THR A N 1
ATOM 630 C CA . THR A 1 77 ? -4.063 1.818 -17.983 1.00 90.38 77 THR A CA 1
ATOM 631 C C . THR A 1 77 ? -5.182 2.714 -17.460 1.00 90.38 77 THR A C 1
ATOM 633 O O . THR A 1 77 ? -4.924 3.721 -16.809 1.00 90.38 77 THR A O 1
ATOM 636 N N . CYS A 1 78 ? -6.428 2.258 -17.627 1.00 95.00 78 CYS A N 1
ATOM 637 C CA . CYS A 1 78 ? -7.614 2.826 -16.986 1.00 95.00 78 CYS A CA 1
ATOM 638 C C . CYS A 1 78 ? -8.193 1.815 -15.983 1.00 95.00 78 CYS A C 1
ATOM 640 O O . CYS A 1 78 ? -8.886 0.864 -16.343 1.00 95.00 78 CYS A O 1
ATOM 642 N N . LYS A 1 79 ? -7.825 1.974 -14.712 1.00 96.19 79 LYS A N 1
ATOM 643 C CA . LYS A 1 79 ? -8.235 1.139 -13.577 1.00 96.19 79 LYS A CA 1
ATOM 644 C C . LYS A 1 79 ? -8.578 2.039 -12.399 1.00 96.19 79 LYS A C 1
ATOM 646 O O . LYS A 1 79 ? -7.736 2.300 -11.537 1.00 96.19 79 LYS A O 1
ATOM 651 N N . LEU A 1 80 ? -9.813 2.519 -12.416 1.00 96.94 80 LEU A N 1
ATOM 652 C CA . LEU A 1 80 ? -10.377 3.425 -11.424 1.00 96.94 80 LEU A CA 1
ATOM 653 C C . LEU A 1 80 ? -11.082 2.654 -10.307 1.00 96.94 80 LEU A C 1
ATOM 655 O O . LEU A 1 80 ? -11.628 1.573 -10.539 1.00 96.94 80 LEU A O 1
ATOM 659 N N . ILE A 1 81 ? -11.057 3.207 -9.094 1.00 97.44 81 ILE A N 1
ATOM 660 C CA . ILE A 1 81 ? -11.936 2.748 -8.016 1.00 97.44 81 ILE A CA 1
ATOM 661 C C . ILE A 1 81 ? -13.295 3.433 -8.175 1.00 97.44 81 ILE A C 1
ATOM 663 O O . ILE A 1 81 ? -13.358 4.602 -8.547 1.00 97.44 81 ILE A O 1
ATOM 667 N N . ASP A 1 82 ? -14.371 2.700 -7.884 1.00 96.31 82 ASP A N 1
ATOM 668 C CA . ASP A 1 82 ? -15.739 3.220 -7.929 1.00 96.31 82 ASP A CA 1
ATOM 669 C C . ASP A 1 82 ? -15.877 4.491 -7.072 1.00 96.31 82 ASP A C 1
ATOM 671 O O . ASP A 1 82 ? -15.531 4.516 -5.882 1.00 96.31 82 ASP A O 1
ATOM 675 N N . ASP A 1 83 ? -16.405 5.550 -7.687 1.00 95.00 83 ASP A N 1
ATOM 676 C CA . ASP A 1 83 ? -16.543 6.875 -7.092 1.00 95.00 83 ASP A CA 1
ATOM 677 C C . ASP A 1 83 ? -17.382 6.874 -5.813 1.00 95.00 83 ASP A C 1
ATOM 679 O O . ASP A 1 83 ? -17.145 7.704 -4.924 1.00 95.00 83 ASP A O 1
ATOM 683 N N . LYS A 1 84 ? -18.308 5.915 -5.652 1.00 96.00 84 LYS A N 1
ATOM 684 C CA . LYS A 1 84 ? -19.112 5.793 -4.426 1.00 96.00 84 LYS A CA 1
ATOM 685 C C . LYS A 1 84 ? -18.243 5.619 -3.176 1.00 96.00 84 LYS A C 1
ATOM 687 O O . LYS A 1 84 ? -18.636 6.041 -2.088 1.00 96.00 84 LYS A O 1
ATOM 692 N N . TYR A 1 85 ? -17.036 5.066 -3.317 1.00 97.00 85 TYR A N 1
ATOM 693 C CA . TYR A 1 85 ? -16.120 4.847 -2.201 1.00 97.00 85 TYR A CA 1
ATOM 694 C C . TYR A 1 85 ? -15.266 6.069 -1.844 1.00 97.00 85 TYR A C 1
ATOM 696 O O . TYR A 1 85 ? -14.726 6.112 -0.738 1.00 97.00 85 TYR A O 1
ATOM 704 N N . ARG A 1 86 ? -15.185 7.106 -2.691 1.00 94.50 86 ARG A N 1
ATOM 705 C CA . ARG A 1 86 ? -14.348 8.299 -2.428 1.00 94.50 86 ARG A CA 1
ATOM 706 C C . ARG A 1 86 ? -14.767 9.081 -1.186 1.00 94.50 86 ARG A C 1
ATOM 708 O O . ARG A 1 86 ? 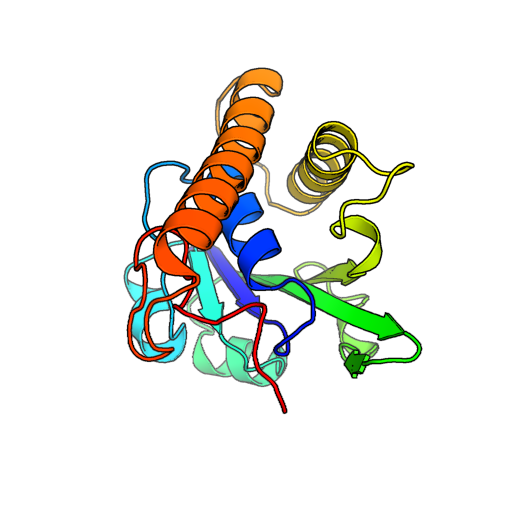-13.935 9.714 -0.545 1.00 94.50 86 ARG A O 1
ATOM 715 N N . LYS A 1 87 ? -16.055 9.039 -0.835 1.00 93.75 87 LYS A N 1
ATOM 716 C CA . LYS A 1 87 ? -16.605 9.701 0.362 1.00 93.75 87 LYS A CA 1
ATOM 717 C C . LYS A 1 87 ? -16.630 8.786 1.590 1.00 93.75 87 LYS A C 1
ATOM 719 O O . LYS A 1 87 ? -17.033 9.213 2.671 1.00 93.75 87 LYS A O 1
ATOM 724 N N . HIS A 1 88 ? -16.223 7.524 1.453 1.00 96.94 88 HIS A N 1
ATOM 725 C CA . HIS A 1 88 ? -16.298 6.569 2.546 1.00 96.94 88 HIS A CA 1
ATOM 726 C C . HIS A 1 88 ? -15.137 6.779 3.530 1.00 96.94 88 HIS A C 1
ATOM 728 O O . HIS A 1 88 ? -13.979 6.541 3.210 1.00 96.94 88 HIS A O 1
ATOM 734 N N . ARG A 1 89 ? -15.443 7.147 4.783 1.00 97.12 89 ARG A N 1
ATOM 735 C CA . ARG A 1 89 ? -14.444 7.541 5.806 1.00 97.12 89 ARG A CA 1
ATOM 736 C C . ARG A 1 89 ? -13.341 6.515 6.119 1.00 97.12 89 ARG A C 1
ATOM 738 O O . ARG A 1 89 ? -12.348 6.872 6.738 1.00 97.12 89 ARG A O 1
ATOM 745 N N . ARG A 1 90 ? -13.547 5.235 5.783 1.00 98.19 90 ARG A N 1
ATOM 746 C CA . ARG A 1 90 ? -12.565 4.143 5.973 1.00 98.19 90 ARG A CA 1
ATOM 747 C C . ARG A 1 90 ? -11.991 3.625 4.656 1.00 98.19 90 ARG A C 1
ATOM 749 O O . ARG A 1 90 ? -11.506 2.502 4.615 1.00 98.19 90 ARG A O 1
ATOM 756 N N . VAL A 1 91 ? -12.093 4.402 3.585 1.00 98.75 91 VAL A N 1
ATOM 757 C CA . VAL A 1 91 ? -11.450 4.125 2.302 1.00 98.75 91 VAL A CA 1
ATOM 758 C C . VAL A 1 91 ? -10.518 5.291 1.982 1.00 98.75 91 VAL A C 1
ATOM 760 O O . VAL A 1 91 ? -10.931 6.447 1.995 1.00 98.75 91 VAL A O 1
ATOM 763 N N . LEU A 1 92 ? -9.258 4.976 1.706 1.00 98.75 92 LEU A N 1
ATOM 764 C CA . LEU A 1 92 ? -8.262 5.898 1.183 1.00 98.75 92 LEU A CA 1
ATOM 765 C C . LEU A 1 92 ? -7.874 5.422 -0.212 1.00 98.75 92 LEU A C 1
ATOM 767 O O . LEU A 1 92 ? -7.364 4.314 -0.361 1.00 98.75 92 LEU A O 1
ATOM 771 N N . ILE A 1 93 ? -8.112 6.256 -1.221 1.00 98.62 93 ILE A N 1
ATOM 772 C CA . ILE A 1 93 ? -7.723 5.989 -2.609 1.00 98.62 93 ILE A CA 1
ATOM 773 C C . ILE A 1 93 ? -6.514 6.865 -2.931 1.00 98.62 93 ILE A C 1
ATOM 775 O O . ILE A 1 93 ? -6.549 8.077 -2.722 1.00 98.62 93 ILE A O 1
ATOM 779 N N . ILE A 1 94 ? -5.447 6.236 -3.413 1.00 98.44 94 ILE A N 1
ATOM 780 C CA . ILE A 1 94 ? -4.195 6.874 -3.816 1.00 98.44 94 ILE A CA 1
ATOM 781 C C . ILE A 1 94 ? -4.086 6.813 -5.337 1.00 98.44 94 ILE A C 1
ATOM 783 O O . ILE A 1 94 ? -4.164 5.731 -5.927 1.00 98.44 94 ILE A O 1
ATOM 787 N N . ASN A 1 95 ? -3.890 7.956 -5.990 1.00 97.62 95 ASN A N 1
ATOM 788 C CA . ASN A 1 95 ? -3.629 7.948 -7.422 1.00 97.62 95 ASN A CA 1
ATOM 789 C C . ASN A 1 95 ? -2.210 7.417 -7.685 1.00 97.62 95 ASN A C 1
ATOM 791 O O . ASN A 1 95 ? -1.267 7.780 -6.985 1.00 97.62 95 ASN A O 1
ATOM 795 N N . TYR A 1 96 ? -2.043 6.569 -8.701 1.00 97.19 96 TYR A N 1
ATOM 796 C CA . TYR A 1 96 ? -0.748 6.011 -9.096 1.00 97.19 96 TYR A CA 1
ATOM 797 C C . TYR A 1 96 ? 0.338 7.080 -9.264 1.00 97.19 96 TYR A C 1
ATOM 799 O O . TYR A 1 96 ? 1.469 6.864 -8.839 1.00 97.19 96 TYR A O 1
ATOM 807 N N . ASN A 1 97 ? -0.007 8.249 -9.805 1.00 95.94 97 ASN A N 1
ATOM 808 C CA . ASN A 1 97 ? 0.939 9.342 -10.025 1.00 95.94 97 ASN A CA 1
ATOM 809 C C . ASN A 1 97 ? 1.482 9.945 -8.720 1.00 95.94 97 ASN A C 1
ATOM 811 O O . ASN A 1 97 ? 2.512 10.602 -8.749 1.00 95.94 97 ASN A O 1
ATOM 815 N N . GLU A 1 98 ? 0.836 9.706 -7.576 1.00 97.00 98 GLU A N 1
ATOM 816 C CA . GLU A 1 98 ? 1.330 10.143 -6.263 1.00 97.00 98 GLU A CA 1
ATOM 817 C C . GLU A 1 98 ? 2.405 9.220 -5.678 1.00 97.00 98 GLU A C 1
ATOM 819 O O . GLU A 1 98 ? 3.075 9.591 -4.717 1.00 97.00 98 GLU A O 1
ATOM 824 N N . ILE A 1 99 ? 2.531 8.003 -6.211 1.00 96.38 99 ILE A N 1
ATOM 825 C CA . ILE A 1 99 ? 3.467 6.975 -5.734 1.00 96.38 99 ILE A CA 1
ATOM 826 C C . ILE A 1 99 ? 4.409 6.484 -6.836 1.00 96.38 99 ILE A C 1
ATOM 828 O O . ILE A 1 99 ? 5.243 5.618 -6.597 1.00 96.38 99 ILE A O 1
ATOM 832 N N . ASN A 1 100 ? 4.274 7.001 -8.053 1.00 94.69 100 ASN A N 1
ATOM 833 C CA . ASN A 1 100 ? 5.139 6.666 -9.169 1.00 94.69 100 ASN A CA 1
ATOM 834 C C . ASN A 1 100 ? 6.321 7.634 -9.199 1.00 94.69 100 ASN A C 1
ATOM 836 O O . ASN A 1 100 ? 6.142 8.791 -9.562 1.00 94.69 100 ASN A O 1
ATOM 840 N N . GLU A 1 101 ?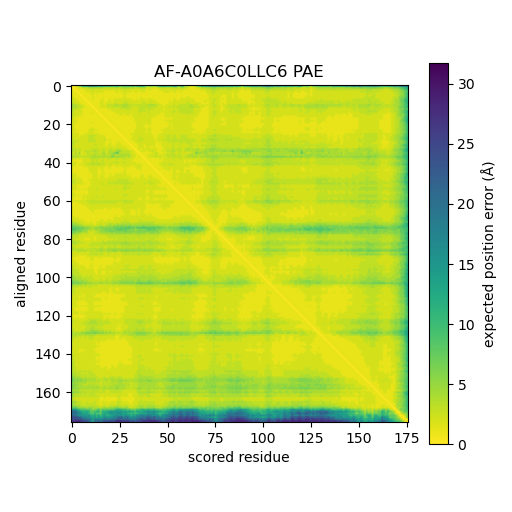 7.508 7.154 -8.837 1.00 93.81 101 GLU A N 1
ATOM 841 C CA . GLU A 1 101 ? 8.731 7.960 -8.841 1.00 93.81 101 GLU A CA 1
ATOM 842 C C . GLU A 1 101 ? 9.020 8.534 -10.236 1.00 93.81 101 GLU A C 1
ATOM 844 O O . GLU A 1 101 ? 8.925 7.843 -11.256 1.00 93.81 101 GLU A O 1
ATOM 849 N N . THR A 1 102 ? 9.352 9.822 -10.277 1.00 93.12 102 THR A N 1
ATOM 850 C CA . THR A 1 102 ? 9.728 10.562 -11.488 1.00 93.12 102 THR A CA 1
ATOM 851 C C . THR A 1 102 ? 10.885 11.511 -11.160 1.00 93.12 102 THR A C 1
ATOM 853 O O . THR A 1 102 ? 11.157 11.752 -9.983 1.00 93.12 102 THR A O 1
ATOM 856 N N . PRO A 1 103 ? 11.545 12.130 -12.159 1.00 93.75 103 PRO A N 1
ATOM 857 C CA . PRO A 1 103 ? 12.568 13.144 -11.889 1.00 93.75 103 PRO A CA 1
ATOM 858 C C . PRO A 1 103 ? 12.087 14.318 -11.017 1.00 93.75 103 PRO A C 1
ATOM 860 O O . PRO A 1 103 ? 12.902 14.960 -10.362 1.00 93.75 103 PRO A O 1
ATOM 863 N N . SER A 1 104 ? 10.779 14.604 -11.000 1.00 92.88 104 SER A N 1
ATOM 864 C CA . SER A 1 104 ? 10.164 15.661 -10.188 1.00 92.88 104 SER A CA 1
ATOM 865 C C . SER A 1 104 ? 9.459 15.155 -8.923 1.00 92.88 104 SER A C 1
ATOM 867 O O . SER A 1 104 ? 9.005 15.969 -8.121 1.00 92.88 104 SER A O 1
ATOM 869 N N . LEU A 1 105 ? 9.361 13.837 -8.727 1.00 95.06 105 LEU A N 1
ATOM 870 C CA . LEU A 1 105 ? 8.728 13.208 -7.571 1.00 95.06 105 LEU A CA 1
ATOM 871 C C . LEU A 1 105 ? 9.656 12.126 -7.017 1.00 95.06 105 LEU A C 1
ATOM 873 O O . LEU A 1 105 ? 9.591 10.968 -7.429 1.00 95.06 105 LEU A O 1
ATOM 877 N N . SER A 1 106 ? 10.516 12.520 -6.079 1.00 97.56 106 SER A N 1
ATOM 878 C CA . SER A 1 106 ? 11.464 11.606 -5.437 1.00 97.56 106 SER A CA 1
ATOM 879 C C . SER A 1 106 ? 10.774 10.642 -4.469 1.00 97.56 106 SER A C 1
ATOM 881 O O . SER A 1 106 ? 9.695 10.935 -3.941 1.00 97.56 106 SER A O 1
ATOM 883 N N . LEU A 1 107 ? 11.439 9.529 -4.144 1.00 98.00 107 LEU A N 1
ATOM 884 C CA . LEU A 1 107 ? 10.986 8.630 -3.081 1.00 98.00 107 LEU A CA 1
ATOM 885 C C . LEU A 1 107 ? 10.743 9.351 -1.741 1.00 98.00 107 LEU A C 1
ATOM 887 O O . LEU A 1 107 ? 9.773 9.036 -1.055 1.00 98.00 107 LEU A O 1
ATOM 891 N N . ASP A 1 108 ? 11.568 10.335 -1.376 1.00 98.25 108 ASP A N 1
ATOM 892 C CA . ASP A 1 108 ? 11.375 11.105 -0.140 1.00 98.25 108 ASP A CA 1
ATOM 893 C C . ASP A 1 108 ? 10.070 11.912 -0.170 1.00 98.25 108 ASP A C 1
ATOM 895 O O . ASP A 1 108 ? 9.325 11.928 0.811 1.00 98.25 108 ASP A O 1
ATOM 899 N N . ASN A 1 109 ? 9.730 12.512 -1.315 1.00 98.19 109 ASN A N 1
ATOM 900 C CA . ASN A 1 109 ? 8.458 13.218 -1.478 1.00 98.19 109 ASN A CA 1
ATOM 901 C C . ASN A 1 109 ? 7.259 12.263 -1.421 1.00 98.19 109 ASN A C 1
ATOM 903 O O . ASN A 1 109 ? 6.241 12.593 -0.809 1.00 98.19 109 ASN A O 1
ATOM 907 N N . ILE A 1 110 ? 7.382 11.075 -2.023 1.00 98.62 110 ILE A N 1
ATOM 908 C CA . ILE A 1 110 ? 6.350 10.032 -1.969 1.00 98.62 110 ILE A CA 1
ATOM 909 C C . ILE A 1 110 ? 6.116 9.603 -0.520 1.00 98.62 110 ILE A C 1
ATOM 911 O O . ILE A 1 110 ? 4.974 9.579 -0.059 1.00 98.62 110 ILE A O 1
ATOM 915 N N . VAL A 1 111 ? 7.188 9.292 0.214 1.00 98.75 111 VAL A N 1
ATOM 916 C CA . VAL A 1 111 ? 7.114 8.870 1.617 1.00 98.75 111 VAL A CA 1
ATOM 917 C C . VAL A 1 111 ? 6.485 9.960 2.480 1.00 98.75 111 VAL A C 1
ATOM 919 O O . VAL A 1 111 ? 5.577 9.651 3.247 1.00 98.75 111 VAL A O 1
ATOM 922 N N . GLU A 1 112 ? 6.892 11.220 2.322 1.00 98.62 112 GLU A N 1
ATOM 923 C CA . GLU A 1 112 ? 6.332 12.346 3.079 1.00 98.62 112 GLU A CA 1
ATOM 924 C C . GLU A 1 112 ? 4.824 12.513 2.827 1.00 98.62 112 GLU A C 1
ATOM 926 O O . GLU A 1 112 ? 4.029 12.583 3.769 1.00 98.62 112 GLU A O 1
ATOM 931 N N . ASN A 1 113 ? 4.404 12.518 1.556 1.00 98.56 113 ASN A N 1
ATOM 932 C CA . ASN A 1 113 ? 2.995 12.650 1.179 1.00 98.56 113 ASN A CA 1
ATOM 933 C C . ASN A 1 113 ? 2.152 11.497 1.746 1.00 98.56 113 ASN A C 1
ATOM 935 O O . ASN A 1 113 ? 1.109 11.712 2.372 1.00 98.56 113 ASN A O 1
ATOM 939 N N . ILE A 1 114 ? 2.614 10.260 1.560 1.00 98.75 114 ILE A N 1
ATOM 940 C CA . ILE A 1 114 ? 1.877 9.069 1.986 1.00 98.75 114 ILE A CA 1
ATOM 941 C C . ILE A 1 114 ? 1.839 8.958 3.512 1.00 98.75 114 ILE A C 1
ATOM 943 O O . ILE A 1 114 ? 0.786 8.631 4.060 1.00 98.75 114 ILE A O 1
ATOM 947 N N . PHE A 1 115 ? 2.923 9.308 4.210 1.00 98.81 115 PHE A N 1
ATOM 948 C CA . PHE A 1 115 ? 2.955 9.386 5.670 1.00 98.81 115 PHE A CA 1
ATOM 949 C C . PHE A 1 115 ? 1.861 10.322 6.201 1.00 98.81 115 PHE A C 1
ATOM 951 O O . PHE A 1 115 ? 1.056 9.919 7.044 1.00 98.81 115 PHE A O 1
ATOM 958 N N . HIS A 1 116 ? 1.752 11.540 5.663 1.00 98.69 116 HIS A N 1
ATOM 959 C CA . HIS A 1 116 ? 0.715 12.485 6.082 1.00 98.69 116 HIS A CA 1
ATOM 960 C C . HIS A 1 116 ? -0.701 11.982 5.791 1.00 98.69 116 HIS A C 1
ATOM 962 O O . HIS A 1 116 ? -1.597 12.131 6.630 1.00 98.69 116 HIS A O 1
ATOM 968 N N . LYS A 1 117 ? -0.914 11.336 4.639 1.00 98.81 117 LYS A N 1
ATOM 969 C CA . LYS A 1 117 ? -2.203 10.707 4.319 1.00 98.81 117 LYS A CA 1
ATOM 970 C C . LYS A 1 117 ? -2.545 9.599 5.309 1.00 98.81 117 LYS A C 1
ATOM 972 O O . LYS A 1 117 ? -3.675 9.563 5.788 1.00 98.81 117 LYS A O 1
ATOM 977 N N . PHE A 1 118 ? -1.588 8.747 5.668 1.00 98.75 118 PHE A N 1
ATOM 978 C CA . PHE A 1 118 ? -1.787 7.671 6.639 1.00 98.75 118 PHE A CA 1
ATOM 979 C C . PHE A 1 118 ? -2.067 8.192 8.047 1.00 98.75 118 PHE A C 1
ATOM 981 O O . PHE A 1 118 ? -3.025 7.733 8.663 1.00 98.75 118 PHE A O 1
ATOM 988 N N . VAL A 1 119 ? -1.325 9.191 8.530 1.00 98.44 119 VAL A N 1
ATOM 989 C CA . VAL A 1 119 ? -1.572 9.823 9.839 1.00 98.44 119 VAL A CA 1
ATOM 990 C C . VAL A 1 119 ? -2.967 10.450 9.912 1.00 98.44 119 VAL A C 1
ATOM 992 O O . VAL A 1 119 ? -3.637 10.347 10.937 1.00 98.44 119 VAL A O 1
ATOM 995 N N . LYS A 1 120 ? -3.432 11.083 8.828 1.00 98.12 120 LYS A N 1
ATOM 996 C CA . LYS A 1 120 ? -4.775 11.679 8.765 1.00 98.12 120 LYS A CA 1
ATOM 997 C C . LYS A 1 120 ? -5.885 10.631 8.638 1.00 98.12 120 LYS A C 1
ATOM 999 O O . LYS A 1 120 ? -6.987 10.847 9.137 1.00 98.12 120 LYS A O 1
ATOM 1004 N N . PHE A 1 121 ? -5.619 9.541 7.925 1.00 98.56 121 PHE A N 1
ATOM 1005 C CA . PHE A 1 121 ? -6.609 8.521 7.595 1.00 98.56 121 PHE A CA 1
ATOM 1006 C C . PHE A 1 121 ? -6.800 7.495 8.712 1.00 98.56 121 PHE A C 1
ATOM 1008 O O . PHE A 1 121 ? -7.935 7.190 9.077 1.00 98.56 121 PHE A O 1
ATOM 1015 N N . PHE A 1 122 ? -5.709 6.948 9.250 1.00 98.25 122 PHE A N 1
ATOM 1016 C CA . PHE A 1 122 ? -5.782 5.892 10.247 1.00 98.25 122 PHE A CA 1
ATOM 1017 C C . PHE A 1 122 ? -6.204 6.433 11.619 1.00 98.25 122 PHE A C 1
ATOM 1019 O O . PHE A 1 122 ? -5.872 7.556 12.000 1.00 98.25 122 PHE A O 1
ATOM 1026 N N . PRO A 1 123 ? -6.935 5.630 12.410 1.00 96.62 123 PRO A N 1
ATOM 1027 C CA . PRO A 1 123 ? -7.295 6.014 13.761 1.00 96.62 123 PRO A CA 1
ATOM 1028 C C . PRO A 1 123 ? -6.031 6.091 14.629 1.00 96.62 123 PRO A C 1
ATOM 1030 O O . PRO A 1 123 ? -5.115 5.283 14.482 1.00 96.62 123 PRO A O 1
ATOM 1033 N N . LYS A 1 124 ? -6.000 7.035 15.579 1.00 95.56 124 LYS A N 1
ATOM 1034 C CA . LYS A 1 124 ? -4.814 7.329 16.408 1.00 95.56 124 LYS A CA 1
ATOM 1035 C C . LYS A 1 124 ? -4.220 6.108 17.118 1.00 95.56 124 LYS A C 1
ATOM 1037 O O . LYS A 1 124 ? -3.024 6.074 17.361 1.00 95.56 124 LYS A O 1
ATOM 1042 N N . ASN A 1 125 ? -5.041 5.111 17.447 1.00 94.81 125 ASN A N 1
ATOM 1043 C CA . ASN A 1 125 ? -4.595 3.883 18.104 1.00 94.81 125 ASN A CA 1
ATOM 1044 C C . ASN A 1 125 ? -3.881 2.888 17.166 1.00 94.81 125 ASN A C 1
ATOM 1046 O O . ASN A 1 125 ? -3.314 1.925 17.670 1.00 94.81 125 ASN A O 1
ATOM 1050 N N . LEU A 1 126 ? -3.939 3.082 15.843 1.00 96.31 126 LEU A N 1
ATOM 1051 C CA . LEU A 1 126 ? -3.146 2.329 14.862 1.00 96.31 126 LEU A CA 1
ATOM 1052 C C . LEU A 1 126 ? -1.848 3.044 14.477 1.00 96.31 126 LEU A C 1
ATOM 1054 O O . LEU A 1 126 ? -0.958 2.403 13.932 1.00 96.31 126 LEU A O 1
ATOM 1058 N N . ILE A 1 127 ? -1.730 4.348 14.739 1.00 96.56 127 ILE A N 1
ATOM 1059 C CA . ILE A 1 127 ? -0.498 5.086 14.453 1.00 96.56 127 ILE A CA 1
ATOM 1060 C C . ILE A 1 127 ? 0.594 4.578 15.410 1.00 96.56 127 ILE A C 1
ATOM 1062 O O . ILE A 1 127 ? 0.354 4.546 16.624 1.00 96.56 127 ILE A O 1
ATOM 1066 N N . PRO A 1 128 ? 1.778 4.175 14.909 1.00 96.19 128 PRO A N 1
ATOM 1067 C CA . PRO A 1 128 ? 2.846 3.689 15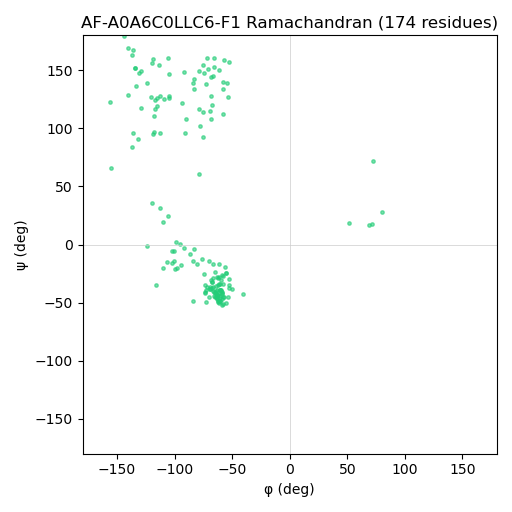.770 1.00 96.19 128 PRO A CA 1
ATOM 1068 C C . PRO A 1 128 ? 3.243 4.738 16.804 1.00 96.19 128 PRO A C 1
ATOM 1070 O O . PRO A 1 128 ? 3.382 5.920 16.494 1.00 96.19 128 PRO A O 1
ATOM 1073 N N . LYS A 1 129 ? 3.503 4.294 18.035 1.00 95.00 129 LYS A N 1
ATOM 1074 C CA . LYS A 1 129 ? 4.095 5.133 19.087 1.00 95.00 129 LYS A CA 1
ATOM 1075 C C . LYS A 1 129 ? 5.607 5.257 18.863 1.00 95.00 129 LYS A C 1
ATOM 1077 O O . LYS A 1 129 ? 6.402 4.793 19.674 1.00 95.00 129 LYS A O 1
ATOM 1082 N N . LYS A 1 130 ? 5.983 5.816 17.716 1.00 94.88 130 LYS A N 1
ATOM 1083 C CA . LYS A 1 130 ? 7.356 5.986 17.236 1.00 94.88 130 LYS A CA 1
ATOM 1084 C C . LYS A 1 130 ? 7.510 7.410 16.699 1.00 94.88 130 LYS A C 1
ATOM 1086 O O . LYS A 1 130 ? 6.534 8.003 16.248 1.00 94.88 130 LYS A O 1
ATOM 1091 N N . ASP A 1 131 ? 8.725 7.948 16.755 1.00 97.44 131 ASP A N 1
ATOM 1092 C CA . ASP A 1 131 ? 9.051 9.222 16.115 1.00 97.44 131 ASP A CA 1
ATOM 1093 C C . ASP A 1 131 ? 8.692 9.217 14.615 1.00 97.44 131 ASP A C 1
ATOM 1095 O O . ASP A 1 131 ? 8.932 8.235 13.906 1.00 97.44 131 ASP A O 1
ATOM 1099 N N . SER A 1 132 ? 8.141 10.332 14.130 1.00 98.06 132 SER A N 1
ATOM 1100 C CA . SER A 1 132 ? 7.666 10.479 12.751 1.00 98.06 132 SER A CA 1
ATOM 1101 C C . SER A 1 132 ? 8.778 10.284 11.721 1.00 98.06 132 SER A C 1
ATOM 1103 O O . SER A 1 132 ? 8.541 9.652 10.691 1.00 98.06 132 SER A O 1
ATOM 1105 N N . ASN A 1 133 ? 9.993 10.783 11.973 1.00 98.31 133 ASN A N 1
ATOM 1106 C CA . ASN A 1 133 ? 11.110 10.598 11.043 1.00 98.31 133 ASN A CA 1
ATOM 1107 C C . ASN A 1 133 ? 11.559 9.140 11.025 1.00 98.31 133 ASN A C 1
ATOM 1109 O O . ASN A 1 133 ? 11.859 8.600 9.963 1.00 98.31 133 ASN A O 1
ATOM 1113 N N . ALA A 1 134 ? 11.526 8.470 12.175 1.00 98.44 134 ALA A N 1
ATOM 1114 C CA . ALA A 1 134 ? 11.834 7.053 12.249 1.00 98.44 134 ALA A CA 1
ATOM 1115 C C . ALA A 1 134 ? 10.771 6.166 11.565 1.00 98.44 134 ALA A C 1
ATOM 1117 O O . ALA A 1 134 ? 11.130 5.116 11.039 1.00 98.44 134 ALA A O 1
ATOM 1118 N N . ILE A 1 135 ? 9.488 6.556 11.536 1.00 98.62 135 ILE A N 1
ATOM 1119 C CA . ILE A 1 135 ? 8.448 5.869 10.738 1.00 98.62 135 ILE A CA 1
ATOM 1120 C C . ILE A 1 135 ? 8.676 6.109 9.240 1.00 98.62 135 ILE A C 1
ATOM 1122 O O . ILE A 1 135 ? 8.628 5.178 8.440 1.00 98.62 135 ILE A O 1
ATOM 1126 N N . LYS A 1 136 ? 8.963 7.352 8.842 1.00 98.81 136 LYS A N 1
ATOM 1127 C CA . LYS A 1 136 ? 9.266 7.689 7.444 1.00 98.81 136 LYS A CA 1
ATOM 1128 C C . LYS A 1 136 ? 10.494 6.937 6.928 1.00 98.81 136 LYS A C 1
ATOM 1130 O O . LYS A 1 136 ? 10.477 6.433 5.807 1.00 98.81 136 LYS A O 1
ATOM 1135 N N . LEU A 1 137 ? 11.523 6.789 7.760 1.00 98.69 137 LEU A N 1
ATOM 1136 C CA . LEU A 1 137 ? 12.696 5.983 7.435 1.00 98.69 137 LEU A CA 1
ATOM 1137 C C . LEU A 1 137 ? 12.334 4.506 7.218 1.00 98.69 137 LEU A C 1
ATOM 1139 O O . LEU A 1 137 ? 12.785 3.916 6.241 1.00 98.69 137 LEU A O 1
ATOM 1143 N N . ASP A 1 138 ? 11.473 3.926 8.058 1.00 98.69 138 ASP A N 1
ATOM 1144 C CA . ASP A 1 138 ? 10.989 2.550 7.875 1.00 98.69 138 ASP A CA 1
ATOM 1145 C C . ASP A 1 138 ? 10.234 2.380 6.545 1.00 98.69 138 ASP A C 1
ATOM 1147 O O . ASP A 1 138 ? 10.474 1.420 5.808 1.00 98.69 138 ASP A O 1
ATOM 1151 N N . MET A 1 139 ? 9.355 3.331 6.205 1.00 98.81 139 MET A N 1
ATOM 1152 C CA . MET A 1 139 ? 8.646 3.374 4.918 1.00 98.81 139 MET A CA 1
ATOM 1153 C C . MET A 1 139 ? 9.610 3.443 3.735 1.00 98.81 139 MET A C 1
ATOM 1155 O O . MET A 1 139 ? 9.465 2.678 2.780 1.00 98.81 139 MET A O 1
ATOM 1159 N N . LYS A 1 140 ? 10.611 4.324 3.808 1.00 98.75 140 LYS A N 1
ATOM 1160 C CA . LYS A 1 140 ? 11.631 4.488 2.769 1.00 98.75 140 LYS A CA 1
ATOM 1161 C C . LYS A 1 140 ? 12.454 3.214 2.588 1.00 98.75 140 LYS A C 1
ATOM 1163 O O . LYS A 1 140 ? 12.570 2.720 1.468 1.00 98.75 140 LYS A O 1
ATOM 1168 N N . ASN A 1 141 ? 12.962 2.645 3.681 1.00 98.62 141 ASN A N 1
ATOM 1169 C CA . ASN A 1 141 ? 13.779 1.431 3.659 1.00 98.62 141 ASN A CA 1
ATOM 1170 C C . ASN A 1 141 ? 13.015 0.247 3.061 1.00 98.62 141 ASN A C 1
ATOM 1172 O O . ASN A 1 141 ? 13.560 -0.497 2.250 1.00 98.62 141 ASN A O 1
ATOM 1176 N N . ARG A 1 142 ? 11.722 0.116 3.378 1.00 98.19 142 ARG A N 1
ATOM 1177 C CA . ARG A 1 142 ? 10.831 -0.874 2.759 1.00 98.19 142 ARG A CA 1
ATOM 1178 C C . ARG A 1 142 ? 10.829 -0.805 1.236 1.00 98.19 142 ARG A C 1
ATOM 1180 O O . ARG A 1 142 ? 10.885 -1.844 0.583 1.00 98.19 142 ARG A O 1
ATOM 1187 N N . VAL A 1 143 ? 10.745 0.400 0.677 1.00 98.25 143 VAL A N 1
ATOM 1188 C CA . VAL A 1 143 ? 10.715 0.605 -0.777 1.00 98.25 143 VAL A CA 1
ATOM 1189 C C . VAL A 1 143 ? 12.089 0.378 -1.403 1.00 98.25 143 VAL A C 1
ATOM 1191 O O . VAL A 1 143 ? 12.170 -0.272 -2.446 1.00 98.25 143 VAL A O 1
ATOM 1194 N N . ILE A 1 144 ? 13.159 0.864 -0.767 1.00 98.38 144 ILE A N 1
ATOM 1195 C CA . ILE A 1 144 ? 14.539 0.664 -1.235 1.00 98.38 144 ILE A CA 1
ATOM 1196 C C . ILE A 1 144 ? 14.861 -0.829 -1.328 1.00 98.38 144 ILE A C 1
ATOM 1198 O O . ILE A 1 144 ? 15.254 -1.303 -2.394 1.00 98.38 144 ILE A O 1
ATOM 1202 N N . GLU A 1 145 ? 14.625 -1.587 -0.257 1.00 98.19 145 GLU A N 1
ATOM 1203 C CA . GLU A 1 145 ? 14.928 -3.019 -0.241 1.00 98.19 145 GLU A CA 1
ATOM 1204 C C . GLU A 1 145 ? 14.020 -3.810 -1.192 1.00 98.19 145 GLU A C 1
ATOM 1206 O O . GLU A 1 145 ? 14.500 -4.682 -1.911 1.00 98.19 145 GLU A O 1
ATOM 1211 N N . MET A 1 146 ? 12.732 -3.456 -1.307 1.00 97.00 146 MET A N 1
ATOM 1212 C CA . MET A 1 146 ? 11.855 -4.042 -2.330 1.00 97.00 146 MET A CA 1
ATOM 1213 C C . MET A 1 146 ? 12.415 -3.830 -3.744 1.00 97.00 146 MET A C 1
ATOM 1215 O O . MET A 1 146 ? 12.391 -4.751 -4.564 1.00 97.00 146 MET A O 1
ATOM 1219 N N . ASN A 1 147 ? 12.884 -2.620 -4.062 1.00 95.62 147 ASN A N 1
ATOM 1220 C CA . ASN A 1 147 ? 13.458 -2.310 -5.370 1.00 95.62 147 ASN A CA 1
ATOM 1221 C C . ASN A 1 147 ? 14.750 -3.097 -5.610 1.00 95.62 147 ASN A C 1
ATOM 1223 O O . ASN A 1 147 ? 14.913 -3.657 -6.693 1.00 95.62 147 ASN A O 1
ATOM 1227 N N . LYS A 1 148 ? 15.615 -3.214 -4.597 1.00 96.81 148 LYS A N 1
ATOM 1228 C CA . LYS A 1 148 ? 16.822 -4.045 -4.654 1.00 96.81 148 LYS A CA 1
ATOM 1229 C C . LYS A 1 148 ? 16.485 -5.509 -4.946 1.00 96.81 148 LYS A C 1
ATOM 1231 O O . LYS A 1 148 ? 16.982 -6.055 -5.927 1.00 96.81 148 LYS A O 1
ATOM 1236 N N . VAL A 1 149 ? 15.564 -6.106 -4.185 1.00 96.44 149 VAL A N 1
ATOM 1237 C CA . VAL A 1 149 ? 15.097 -7.484 -4.419 1.00 96.44 149 VAL A CA 1
ATOM 1238 C C . VAL A 1 149 ? 14.502 -7.629 -5.818 1.00 96.44 149 VAL A C 1
ATOM 1240 O O . VAL A 1 149 ? 14.776 -8.608 -6.503 1.00 96.44 149 VAL A O 1
ATOM 1243 N N . THR A 1 150 ? 13.726 -6.647 -6.283 1.00 93.94 150 THR A N 1
ATOM 1244 C CA . THR A 1 150 ? 13.152 -6.663 -7.639 1.00 93.94 150 THR A CA 1
ATOM 1245 C C . THR A 1 150 ? 14.238 -6.744 -8.713 1.00 93.94 150 THR A C 1
ATOM 1247 O O . THR A 1 150 ? 14.090 -7.512 -9.664 1.00 93.94 150 THR A O 1
ATOM 1250 N N . GLU A 1 151 ? 15.329 -5.992 -8.563 1.00 94.56 151 GLU A N 1
ATOM 1251 C CA . GLU A 1 151 ? 16.464 -6.034 -9.488 1.00 94.56 151 GLU A CA 1
ATOM 1252 C C . GLU A 1 151 ? 17.242 -7.352 -9.413 1.00 94.56 151 GLU A C 1
ATOM 1254 O O . GLU A 1 151 ? 17.632 -7.883 -10.453 1.00 94.56 151 GLU A O 1
ATOM 1259 N N . GLU A 1 152 ? 17.417 -7.921 -8.219 1.00 95.12 152 GLU A N 1
ATOM 1260 C CA . GLU A 1 152 ? 18.083 -9.216 -8.018 1.00 95.12 152 GLU A CA 1
ATOM 1261 C C . GLU A 1 152 ? 17.314 -10.376 -8.668 1.00 95.12 152 GLU A C 1
ATOM 1263 O O . GLU A 1 152 ? 17.910 -11.313 -9.203 1.00 95.12 152 GLU A O 1
ATOM 1268 N N . ILE A 1 153 ? 15.979 -10.320 -8.652 1.00 94.12 153 ILE A N 1
ATOM 1269 C CA . ILE A 1 153 ? 15.120 -11.405 -9.145 1.00 94.12 153 ILE A CA 1
ATOM 1270 C C . ILE A 1 153 ? 14.607 -11.166 -10.568 1.00 94.12 153 ILE A C 1
ATOM 1272 O O . ILE A 1 153 ? 13.845 -11.984 -11.082 1.00 94.12 153 ILE A O 1
ATOM 1276 N N . LYS A 1 154 ? 14.997 -10.075 -11.239 1.00 92.94 154 LYS A N 1
ATOM 1277 C CA . LYS A 1 154 ? 14.403 -9.672 -12.527 1.00 92.94 154 LYS A CA 1
ATOM 1278 C C . LYS A 1 154 ? 14.545 -10.706 -13.643 1.00 92.94 154 LYS A C 1
ATOM 1280 O O . LYS A 1 154 ? 13.665 -10.781 -14.491 1.00 92.94 154 LYS A O 1
ATOM 1285 N N . SER A 1 155 ? 15.616 -11.502 -13.626 1.00 92.00 155 SER A N 1
ATOM 1286 C CA . SER A 1 155 ? 15.875 -12.583 -14.588 1.00 92.00 155 SER A CA 1
ATOM 1287 C C . SER A 1 155 ? 15.232 -13.918 -14.202 1.00 92.00 155 SER A C 1
ATOM 1289 O O . SER A 1 155 ? 15.251 -14.859 -14.993 1.00 92.00 155 SER A O 1
ATOM 1291 N N . LYS A 1 156 ? 14.666 -14.029 -12.993 1.00 93.81 156 LYS A N 1
ATOM 1292 C CA . LYS A 1 156 ? 13.953 -15.228 -12.548 1.00 93.81 156 LYS A CA 1
ATOM 1293 C C . LYS A 1 156 ? 12.573 -15.317 -13.220 1.00 93.81 156 LYS A C 1
ATOM 1295 O O . LYS A 1 156 ? 12.001 -14.284 -13.592 1.00 93.81 156 LYS A O 1
ATOM 1300 N N . PRO A 1 157 ? 12.014 -16.533 -13.352 1.00 92.88 157 PRO A N 1
ATOM 1301 C CA . PRO A 1 157 ? 10.667 -16.723 -13.883 1.00 92.88 157 PRO A CA 1
ATOM 1302 C C . PRO A 1 157 ? 9.604 -16.116 -12.954 1.00 92.88 157 PRO A C 1
ATOM 1304 O O . PRO A 1 157 ? 9.856 -15.884 -11.771 1.00 92.88 157 PRO A O 1
ATOM 1307 N N . PHE A 1 158 ? 8.406 -15.857 -13.481 1.00 89.50 158 PHE A N 1
ATOM 1308 C CA . PHE A 1 158 ? 7.326 -15.183 -12.747 1.00 89.50 158 PHE A CA 1
ATOM 1309 C C . PHE A 1 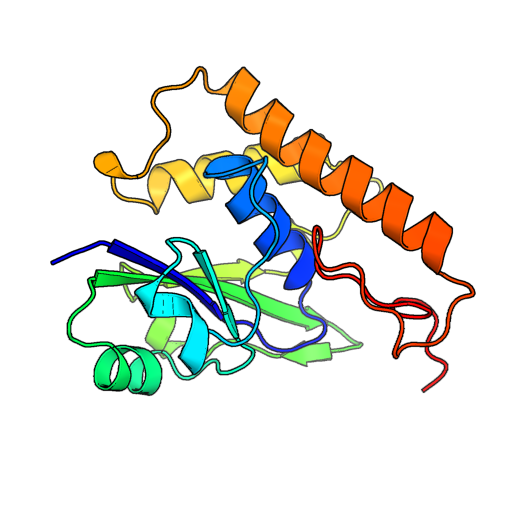158 ? 6.825 -15.972 -11.528 1.00 89.50 158 PHE A C 1
ATOM 1311 O O . PHE A 1 158 ? 6.365 -15.399 -10.540 1.00 89.50 158 PHE A O 1
ATOM 1318 N N . GLU A 1 159 ? 6.950 -17.293 -11.574 1.00 93.12 159 GLU A N 1
ATOM 1319 C CA . GLU A 1 159 ? 6.624 -18.216 -10.492 1.00 93.12 159 GLU A CA 1
ATOM 1320 C C . GLU A 1 159 ? 7.539 -18.012 -9.280 1.00 93.12 159 GLU A C 1
ATOM 1322 O O . GLU A 1 159 ? 7.146 -18.318 -8.153 1.00 93.12 159 GLU A O 1
ATOM 1327 N N . TYR A 1 160 ? 8.740 -17.457 -9.488 1.00 9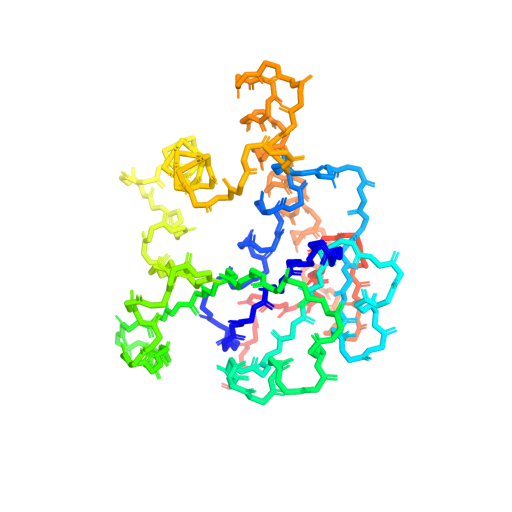3.94 160 TYR A N 1
ATOM 1328 C CA . TYR A 1 160 ? 9.569 -17.016 -8.380 1.00 93.94 160 TYR A CA 1
ATOM 1329 C C . TYR A 1 160 ? 8.898 -15.828 -7.698 1.00 93.94 160 TYR A C 1
ATOM 1331 O O . TYR A 1 160 ? 8.684 -14.780 -8.308 1.00 93.94 160 TYR A O 1
ATOM 1339 N N . TRP A 1 161 ? 8.601 -15.989 -6.414 1.00 93.25 161 TRP A N 1
ATOM 1340 C CA . TRP A 1 161 ? 7.899 -14.997 -5.620 1.00 93.25 161 TRP A CA 1
ATOM 1341 C C . TRP A 1 161 ? 8.664 -14.713 -4.334 1.00 93.25 161 TRP A C 1
ATOM 1343 O O . TRP A 1 161 ? 8.822 -15.593 -3.485 1.00 93.25 161 TRP A O 1
ATOM 1353 N N . ASP A 1 162 ? 9.109 -13.468 -4.183 1.00 95.50 162 ASP A N 1
ATOM 1354 C CA . ASP A 1 162 ? 9.599 -12.977 -2.907 1.00 95.50 162 ASP A CA 1
ATOM 1355 C C . ASP A 1 162 ? 8.412 -12.708 -1.974 1.00 95.50 162 ASP A C 1
ATOM 1357 O O . ASP A 1 162 ? 7.577 -11.829 -2.214 1.00 95.50 162 ASP A O 1
ATOM 1361 N N . LYS A 1 163 ? 8.335 -13.491 -0.897 1.00 94.81 163 LYS A N 1
ATOM 1362 C CA . LYS A 1 163 ? 7.225 -13.422 0.059 1.00 94.81 163 LYS A CA 1
ATOM 1363 C C . LYS A 1 163 ? 7.304 -12.193 0.956 1.00 94.81 163 LYS A C 1
ATOM 1365 O O . LYS A 1 163 ? 6.270 -11.764 1.458 1.00 94.81 163 LYS A O 1
ATOM 1370 N N . PHE A 1 164 ? 8.496 -11.640 1.182 1.00 97.50 164 PHE A N 1
ATOM 1371 C CA . PHE A 1 164 ? 8.655 -10.543 2.129 1.00 97.50 164 PHE A CA 1
ATOM 1372 C C . PHE A 1 164 ? 8.088 -9.236 1.577 1.00 97.50 164 PHE A C 1
ATOM 1374 O O . PHE A 1 164 ? 7.273 -8.597 2.242 1.00 97.50 164 PHE A O 1
ATOM 1381 N N . TYR A 1 165 ? 8.461 -8.875 0.350 1.00 97.06 165 TYR A N 1
ATOM 1382 C CA . TYR A 1 165 ? 8.048 -7.649 -0.329 1.00 97.06 165 TYR A CA 1
ATOM 1383 C C . TYR A 1 165 ? 6.922 -7.866 -1.344 1.00 97.06 165 TYR A C 1
ATOM 1385 O O . TYR A 1 165 ? 6.288 -6.902 -1.777 1.00 97.06 165 TYR A O 1
ATOM 1393 N N . GLY A 1 166 ? 6.630 -9.112 -1.718 1.00 93.94 166 GLY A N 1
ATOM 1394 C CA . GLY A 1 166 ? 5.502 -9.432 -2.588 1.00 93.94 166 GLY A CA 1
ATOM 1395 C C . GLY A 1 166 ? 5.763 -9.190 -4.067 1.00 93.94 166 GLY A C 1
ATOM 1396 O O . GLY A 1 166 ? 4.827 -8.889 -4.811 1.00 93.94 166 GLY A O 1
ATOM 1397 N N . VAL A 1 167 ? 7.022 -9.285 -4.487 1.00 93.88 167 VAL A N 1
ATOM 1398 C CA . VAL A 1 167 ? 7.460 -9.073 -5.870 1.00 93.88 167 VAL A CA 1
ATOM 1399 C C . VAL A 1 167 ? 7.768 -10.407 -6.546 1.00 93.88 167 VAL A C 1
ATOM 1401 O O . VAL A 1 167 ? 8.196 -11.362 -5.903 1.00 93.88 167 VAL A O 1
ATOM 1404 N N . HIS A 1 168 ? 7.512 -10.488 -7.850 1.00 92.06 168 HIS A N 1
ATOM 1405 C CA . HIS A 1 168 ? 7.769 -11.693 -8.642 1.00 92.06 168 HIS A CA 1
ATOM 1406 C C . HIS A 1 168 ? 9.008 -11.525 -9.532 1.00 92.06 168 HIS A C 1
ATOM 1408 O O . HIS A 1 168 ? 9.406 -10.400 -9.848 1.00 92.06 168 HIS A O 1
ATOM 1414 N N . GLY A 1 169 ? 9.581 -12.635 -9.996 1.00 88.62 169 GLY A N 1
ATOM 1415 C CA . GLY A 1 169 ? 10.541 -12.620 -11.099 1.00 88.62 169 GLY A CA 1
ATOM 1416 C C . GLY A 1 169 ? 9.904 -12.084 -12.384 1.00 88.62 169 GLY A C 1
ATOM 1417 O O . GLY A 1 169 ? 8.688 -12.170 -12.571 1.00 88.62 169 GLY A O 1
ATOM 1418 N N . SER A 1 170 ? 10.695 -11.454 -13.257 1.00 81.25 170 SER A N 1
ATOM 1419 C CA . SER A 1 170 ? 10.214 -10.869 -14.523 1.00 81.25 170 SER A CA 1
ATOM 1420 C C . SER A 1 170 ? 9.002 -9.918 -14.391 1.00 81.25 170 SER A C 1
ATOM 1422 O O . SER A 1 170 ? 8.317 -9.631 -15.370 1.00 81.25 170 SER A O 1
ATOM 1424 N N . HIS A 1 171 ? 8.713 -9.391 -13.192 1.00 71.50 171 HIS A N 1
ATOM 1425 C CA . HIS A 1 171 ? 7.466 -8.671 -12.894 1.00 71.50 171 HIS A CA 1
ATOM 1426 C C . HIS A 1 171 ? 7.337 -7.339 -13.648 1.00 71.50 171 HIS A C 1
ATOM 1428 O O . HIS A 1 171 ? 6.222 -6.911 -13.949 1.00 71.50 171 HIS A O 1
ATOM 1434 N N . ARG A 1 172 ? 8.470 -6.695 -13.968 1.00 65.69 172 ARG A N 1
ATOM 1435 C CA . ARG A 1 172 ? 8.533 -5.400 -14.669 1.00 65.69 172 ARG A CA 1
ATOM 1436 C C . ARG A 1 172 ? 8.791 -5.514 -16.180 1.00 65.69 172 ARG A C 1
ATOM 1438 O O . ARG A 1 172 ? 8.417 -4.600 -16.902 1.00 65.69 172 ARG A O 1
ATOM 1445 N N . ASN A 1 173 ? 9.328 -6.642 -16.658 1.00 55.75 173 ASN A N 1
ATOM 1446 C CA . ASN A 1 173 ? 9.754 -6.843 -18.055 1.00 55.75 173 ASN A CA 1
ATOM 1447 C C . ASN A 1 173 ? 8.902 -7.878 -18.803 1.00 55.75 173 ASN A C 1
ATOM 1449 O O . ASN A 1 173 ? 9.399 -8.593 -19.671 1.00 55.75 173 ASN A O 1
ATOM 1453 N N . ARG A 1 174 ? 7.613 -8.002 -18.468 1.00 58.47 174 ARG A N 1
ATOM 1454 C CA . ARG A 1 174 ? 6.724 -8.851 -19.266 1.00 58.47 174 ARG A CA 1
ATOM 1455 C C . ARG A 1 174 ? 6.547 -8.196 -20.634 1.00 58.47 174 ARG A C 1
ATOM 1457 O O . ARG A 1 174 ? 5.829 -7.202 -20.732 1.00 58.47 174 ARG A O 1
ATOM 1464 N N . ASN A 1 175 ? 7.157 -8.778 -21.667 1.00 46.19 175 ASN A N 1
ATOM 1465 C CA . ASN A 1 175 ? 6.606 -8.675 -23.014 1.00 46.19 175 ASN A CA 1
ATOM 1466 C C . ASN A 1 175 ? 5.194 -9.258 -22.914 1.00 46.19 175 ASN A C 1
ATOM 1468 O O . ASN A 1 175 ? 5.026 -10.420 -22.536 1.00 46.19 175 ASN A O 1
ATOM 1472 N N . ARG A 1 176 ? 4.194 -8.401 -23.083 1.00 48.00 176 ARG A N 1
ATOM 1473 C CA . ARG A 1 176 ? 2.813 -8.837 -23.249 1.00 48.00 176 ARG A CA 1
ATOM 1474 C C . ARG A 1 176 ? 2.571 -9.119 -24.714 1.00 48.00 176 ARG A C 1
ATOM 1476 O O . ARG A 1 176 ? 3.086 -8.319 -25.524 1.00 48.00 176 ARG A O 1
#